Protein AF-A0A2V9G8C2-F1 (afdb_monomer)

Radius of gyration: 27.09 Å; Cα contacts (8 Å, |Δi|>4): 291; chains: 1; bounding box: 55×40×68 Å

Nearest PDB structures (foldseek):
  3bfo-assembly4_D  TM=9.122E-01  e=6.628E-07  Homo sapiens
  5k6y-assembly2_A  TM=8.573E-01  e=4.965E-05  Mus musculus
  5k6u-assembly1_A  TM=8.535E-01  e=4.672E-05  Mus musculus
  5k70-assembly2_B  TM=8.446E-01  e=5.607E-05  Mus musculus
  5k6x-assembly1_B  TM=8.430E-01  e=8.581E-05  Mus musculus

Sequence (183 aa):
TAPSITTQPANQTVTVGQTATFTVVATGTAPLSYQWQKSGTAITGAISATYTTPATTSSDNGAQFVVVVSNVAGNVTSNAATLTVNAAGTMPQFGHVFIAEGENTTFSSSYSSSNMPYLTSLANQYGVSMHYWADTHPSIGNDLNLASGVIPTNNDSDTPSSRPLAIDNIAHEVEQAGKTWKD

pLDDT: mean 89.25, std 10.05, range [59.06, 98.81]

Mean predicted aligned error: 10.98 Å

Solvent-accessible surface area (backbone atoms only — not comparable to full-atom values): 11062 Å² total; per-residue (Å²): 93,48,39,46,77,81,37,68,39,59,64,42,78,43,42,45,64,40,63,52,74,37,48,49,41,71,49,54,45,78,70,75,44,37,41,32,24,52,72,87,42,75,43,87,89,36,51,52,63,52,47,66,51,66,65,36,45,73,86,48,40,69,40,32,39,34,40,42,36,32,34,98,67,38,64,40,71,52,60,73,16,43,31,42,40,41,75,59,78,74,73,76,85,66,95,70,87,85,88,83,84,72,76,100,54,56,66,63,66,43,55,76,31,88,79,34,56,68,61,35,50,50,33,75,72,77,56,73,92,76,92,82,74,78,86,54,81,51,62,63,18,38,59,43,23,73,45,46,76,44,66,92,52,60,59,87,84,63,39,70,86,80,52,68,78,88,72,71,33,54,68,58,54,39,45,76,71,74,48,81,88,82,135

Foldseek 3Di:
DWKDWPDFWAAEEEEQQDKDKTATDMDDPDDKWKWKDKQNHTDPPPTDRMDIDHRDDPVLAQIWIKMWIGDPVGIDIGDTHGYHYHYDPPPPPDPDDDDDDDPPDDCCRAQVDPPPVPVVVVCVVPHDDDDDDQPDPPRVQSVCCQFQVGRPDRDPPDDCVNDPDPGDTPQVVCVVVVHDDDD

Secondary structure (DSSP, 8-state):
---EEEEPPPPEEEETT---EEE-EEESSSPPEEEEEETTEE-TT--SSEEEPSSP-GGGTT-EEEEEEEETTEEEEPPPEEEEEEPPP-----S-------TT--HHHHTSSTT-HHHHHHHHHH--------SSSSTHHHHHHHHHSS-----TT--TTTS------HHHHHHHTT-----

Structure (mmCIF, N/CA/C/O backbone):
data_AF-A0A2V9G8C2-F1
#
_entry.id   AF-A0A2V9G8C2-F1
#
loop_
_atom_site.group_PDB
_atom_site.id
_atom_site.type_symbol
_atom_site.label_atom_id
_atom_site.label_alt_id
_atom_site.label_comp_id
_atom_site.label_asym_id
_atom_site.label_entity_id
_atom_site.label_seq_id
_atom_site.pdbx_PDB_ins_code
_atom_site.Cartn_x
_atom_site.Cartn_y
_atom_site.Cartn_z
_atom_site.occupancy
_atom_site.B_iso_or_equiv
_atom_site.auth_seq_id
_atom_site.auth_comp_id
_atom_site.auth_asym_id
_atom_site.auth_atom_id
_atom_site.pdbx_PDB_model_num
ATOM 1 N N . THR A 1 1 ? -16.837 -6.145 36.128 1.00 96.38 1 THR A N 1
ATOM 2 C CA . THR A 1 1 ? -16.785 -4.751 35.653 1.00 96.38 1 THR A CA 1
ATOM 3 C C . THR A 1 1 ? -17.123 -4.724 34.179 1.00 96.38 1 THR A C 1
ATOM 5 O O . THR A 1 1 ? -16.615 -5.559 33.430 1.00 96.38 1 THR A O 1
ATOM 8 N N . ALA A 1 2 ? -18.028 -3.827 33.775 1.00 97.69 2 ALA A N 1
ATOM 9 C CA . ALA A 1 2 ? -18.352 -3.620 32.363 1.00 97.69 2 ALA A CA 1
ATOM 10 C C . ALA A 1 2 ? -17.127 -3.073 31.605 1.00 97.69 2 ALA A C 1
ATOM 12 O O . ALA A 1 2 ? -16.245 -2.492 32.250 1.00 97.69 2 ALA A O 1
ATOM 13 N N . PRO A 1 3 ? -17.031 -3.273 30.280 1.00 98.50 3 PRO A N 1
ATOM 14 C CA . PRO A 1 3 ? -15.874 -2.821 29.528 1.00 98.50 3 PRO A CA 1
ATOM 15 C C . PRO A 1 3 ? -15.781 -1.290 29.472 1.00 98.50 3 PRO A C 1
ATOM 17 O O . PRO A 1 3 ? -16.796 -0.603 29.384 1.00 98.50 3 PRO A O 1
ATOM 20 N N . SER A 1 4 ? -14.559 -0.761 29.479 1.00 98.50 4 SER A N 1
ATOM 21 C CA . SER A 1 4 ? -14.255 0.660 29.282 1.00 98.50 4 SER A CA 1
ATOM 22 C C . SER A 1 4 ? -13.077 0.815 28.324 1.00 98.50 4 SER A C 1
ATOM 24 O O . SER A 1 4 ? -12.057 0.139 28.483 1.00 98.50 4 SER A O 1
ATOM 26 N N . ILE A 1 5 ? -13.211 1.691 27.328 1.00 98.75 5 ILE A N 1
ATOM 27 C CA . ILE A 1 5 ? -12.165 1.959 26.333 1.00 98.75 5 ILE A CA 1
ATOM 28 C C . ILE A 1 5 ? -11.200 3.005 26.892 1.00 98.75 5 ILE A C 1
ATOM 30 O O . ILE A 1 5 ? -11.592 4.137 27.166 1.00 98.75 5 ILE A O 1
ATOM 34 N N . THR A 1 6 ? -9.929 2.630 27.031 1.00 98.44 6 THR A N 1
ATOM 35 C CA . THR A 1 6 ? -8.845 3.511 27.499 1.00 98.44 6 THR A CA 1
ATOM 36 C C . THR A 1 6 ? -8.055 4.122 26.345 1.00 98.44 6 THR A C 1
ATOM 38 O O . THR A 1 6 ? -7.373 5.127 26.527 1.00 98.44 6 THR A O 1
ATOM 41 N N . THR A 1 7 ? -8.140 3.541 25.147 1.00 98.56 7 THR A N 1
ATOM 42 C CA . THR A 1 7 ? -7.545 4.102 23.928 1.00 98.56 7 THR A CA 1
ATOM 43 C C . THR A 1 7 ? -8.479 3.869 22.755 1.00 98.56 7 THR A C 1
ATOM 45 O O . THR A 1 7 ? -8.783 2.726 22.415 1.00 98.56 7 THR A O 1
ATOM 48 N N . GLN A 1 8 ? -8.941 4.968 22.162 1.00 98.69 8 GLN A N 1
ATOM 49 C CA . GLN A 1 8 ? -9.807 4.963 20.987 1.00 98.69 8 GLN A CA 1
ATOM 50 C C . GLN A 1 8 ? -9.002 4.633 19.720 1.00 98.69 8 GLN A C 1
ATOM 52 O O . GLN A 1 8 ? -7.814 4.966 19.664 1.00 98.69 8 GLN A O 1
ATOM 57 N N . PRO A 1 9 ? -9.629 4.041 18.687 1.00 98.62 9 PRO A N 1
ATOM 58 C CA . PRO A 1 9 ? -8.989 3.923 17.386 1.00 98.62 9 PRO A CA 1
ATOM 59 C C . PRO A 1 9 ? -8.713 5.305 16.791 1.00 98.62 9 PRO A C 1
ATOM 61 O O . PRO A 1 9 ? -9.536 6.215 16.881 1.00 98.62 9 PRO A O 1
ATOM 64 N N . ALA A 1 10 ? -7.542 5.456 16.177 1.00 98.62 10 ALA A N 1
ATOM 65 C CA . ALA A 1 10 ? -7.145 6.679 15.493 1.00 98.62 10 ALA A CA 1
ATOM 66 C C . ALA A 1 10 ? -7.516 6.622 14.006 1.00 98.62 10 ALA A C 1
ATOM 68 O O . ALA A 1 10 ? -7.465 5.555 13.390 1.00 98.62 10 ALA A O 1
ATOM 69 N N . ASN A 1 11 ? -7.822 7.784 13.424 1.00 98.69 11 ASN A N 1
ATOM 70 C CA . ASN A 1 11 ? -7.991 7.935 11.978 1.00 98.69 11 ASN A CA 1
ATOM 71 C C . ASN A 1 11 ? -6.747 7.434 11.236 1.00 98.69 11 ASN A C 1
ATOM 73 O O . ASN A 1 11 ? -5.626 7.605 11.718 1.00 98.69 11 ASN A O 1
ATOM 77 N N . GLN A 1 12 ? -6.952 6.853 10.059 1.00 98.69 12 GLN A N 1
ATOM 78 C CA . GLN A 1 12 ? -5.875 6.339 9.216 1.00 98.69 12 GLN A CA 1
ATOM 79 C C . GLN A 1 12 ? -5.911 7.032 7.859 1.00 98.69 12 GLN A C 1
ATOM 81 O O . GLN A 1 12 ? -6.985 7.243 7.301 1.00 98.69 12 GLN A O 1
ATOM 86 N N . THR A 1 13 ? -4.735 7.342 7.320 1.00 97.94 13 THR A N 1
ATOM 87 C CA . THR A 1 13 ? -4.580 7.854 5.957 1.00 97.94 13 THR A CA 1
ATOM 88 C C . THR A 1 13 ? -3.636 6.939 5.203 1.00 97.94 13 THR A C 1
ATOM 90 O O . THR A 1 13 ? -2.496 6.752 5.624 1.00 97.94 13 THR A O 1
ATOM 93 N N . VAL A 1 14 ? -4.103 6.381 4.093 1.00 96.81 14 VAL A N 1
ATOM 94 C CA . VAL A 1 14 ? -3.321 5.486 3.233 1.00 96.81 14 VAL A CA 1
ATOM 95 C C . VAL A 1 14 ? -3.517 5.860 1.771 1.00 96.81 14 VAL A C 1
ATOM 97 O O . VAL A 1 14 ? -4.428 6.609 1.426 1.00 96.81 14 VAL A O 1
ATOM 100 N N . THR A 1 15 ? -2.661 5.344 0.902 1.00 95.44 15 THR A N 1
ATOM 101 C CA . THR A 1 15 ? -2.837 5.440 -0.550 1.00 95.44 15 THR A CA 1
ATOM 102 C C . THR A 1 15 ? -3.553 4.189 -1.056 1.00 95.44 15 THR A C 1
ATOM 104 O O . THR A 1 15 ? -3.367 3.115 -0.483 1.00 95.44 15 THR A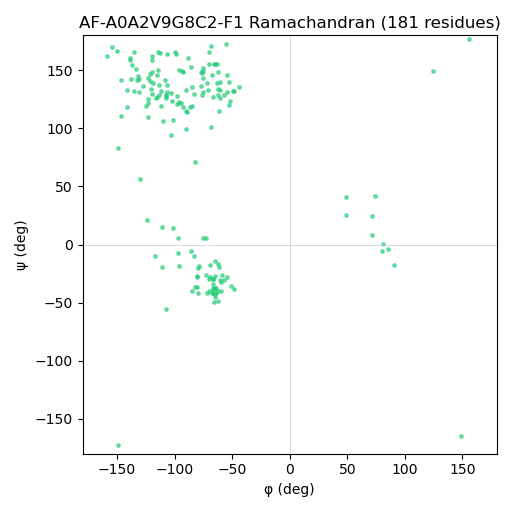 O 1
ATOM 107 N N . VAL A 1 16 ? -4.348 4.304 -2.127 1.00 93.12 16 VAL A N 1
ATOM 108 C CA . VAL A 1 16 ? -4.968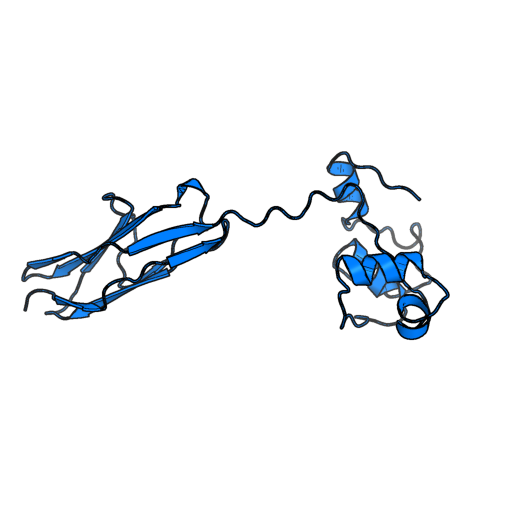 3.148 -2.809 1.00 93.12 16 VAL A CA 1
ATOM 109 C C . VAL A 1 16 ? -3.958 2.002 -2.980 1.00 93.12 16 VAL A C 1
ATOM 111 O O . VAL A 1 16 ? -2.808 2.227 -3.356 1.00 93.12 16 VAL A O 1
ATOM 114 N N . GLY A 1 17 ? -4.395 0.775 -2.696 1.00 92.19 17 GLY A N 1
ATOM 115 C CA . GLY A 1 17 ? -3.585 -0.444 -2.738 1.00 92.19 17 GLY A CA 1
ATOM 116 C C . GLY A 1 17 ? -2.898 -0.790 -1.414 1.00 92.19 17 GLY A C 1
ATOM 117 O O . GLY A 1 17 ? -2.534 -1.945 -1.213 1.00 92.19 17 GLY A O 1
ATOM 118 N N . GLN A 1 18 ? -2.770 0.162 -0.484 1.00 95.00 18 GLN A N 1
ATOM 119 C CA . GLN A 1 18 ? -2.204 -0.087 0.845 1.00 95.00 18 GLN A CA 1
ATOM 120 C C . GLN A 1 18 ? -3.271 -0.536 1.848 1.00 95.00 18 GLN A C 1
ATOM 122 O O . GLN A 1 18 ? -4.468 -0.305 1.656 1.00 95.00 18 GLN A O 1
ATOM 127 N N . THR A 1 19 ? -2.836 -1.164 2.939 1.00 97.31 19 THR A N 1
ATOM 128 C CA . THR A 1 19 ? -3.690 -1.554 4.071 1.00 97.31 19 THR A CA 1
ATOM 129 C C . THR A 1 19 ? -3.634 -0.518 5.192 1.00 97.31 19 THR A C 1
ATOM 131 O O . THR A 1 19 ? -2.587 0.086 5.415 1.00 97.31 19 THR A O 1
ATOM 134 N N . ALA A 1 20 ? -4.719 -0.372 5.951 1.00 98.25 20 ALA A N 1
ATOM 135 C CA . ALA A 1 20 ? -4.769 0.440 7.167 1.00 98.25 20 ALA A CA 1
ATOM 136 C C . ALA A 1 20 ? -5.028 -0.438 8.398 1.00 98.25 20 ALA A C 1
ATOM 138 O O . ALA A 1 20 ? -5.785 -1.406 8.313 1.00 98.25 20 ALA A O 1
ATOM 139 N N . THR A 1 21 ? -4.456 -0.078 9.549 1.00 98.62 21 THR A N 1
ATOM 140 C CA . THR A 1 21 ? -4.639 -0.812 10.809 1.00 98.62 21 THR A CA 1
ATOM 141 C C . THR A 1 21 ? -5.273 0.077 11.873 1.00 98.62 21 THR A C 1
ATOM 143 O O . THR A 1 21 ? -4.796 1.174 12.153 1.00 98.62 21 THR A O 1
ATOM 146 N N . PHE A 1 22 ? -6.333 -0.425 12.501 1.00 98.69 22 PHE A N 1
ATOM 147 C CA . PHE A 1 22 ? -7.038 0.200 13.615 1.00 98.69 22 PHE A CA 1
ATOM 148 C C . PHE A 1 22 ? -6.853 -0.641 14.875 1.00 98.69 22 PHE A C 1
ATOM 150 O O . PHE A 1 22 ? -6.971 -1.864 14.827 1.00 98.69 22 PHE A O 1
ATOM 157 N N . THR A 1 23 ? -6.609 0.009 16.011 1.00 98.69 23 THR A N 1
ATOM 158 C CA . THR A 1 23 ? -6.389 -0.655 17.304 1.00 98.69 23 THR A CA 1
ATOM 159 C C . THR A 1 23 ? -7.219 0.021 18.386 1.00 98.69 23 THR A C 1
ATOM 161 O O . THR A 1 23 ? -7.338 1.244 18.401 1.00 98.69 23 THR A O 1
ATOM 164 N N . VAL A 1 24 ? -7.769 -0.773 19.304 1.00 98.75 24 VAL A N 1
ATOM 165 C CA . VAL A 1 24 ? -8.445 -0.302 20.517 1.00 98.75 24 VAL A CA 1
ATOM 166 C C . VAL A 1 24 ? -7.760 -0.887 21.750 1.00 98.75 24 VAL A C 1
ATOM 168 O O . VAL A 1 24 ? -7.303 -2.030 21.731 1.00 98.75 24 VAL A O 1
ATOM 171 N N . VAL A 1 25 ? -7.729 -0.132 22.849 1.00 98.62 25 VAL A N 1
ATOM 172 C CA . VAL A 1 25 ? -7.377 -0.673 24.171 1.00 98.62 25 VAL A CA 1
ATOM 173 C C . VAL A 1 25 ? -8.588 -0.537 25.078 1.00 98.62 25 VAL A C 1
ATOM 175 O O . VAL A 1 25 ? -9.148 0.551 25.222 1.00 98.62 25 VAL A O 1
ATOM 178 N N . ALA A 1 26 ? -9.001 -1.652 25.676 1.00 98.38 26 ALA A N 1
ATOM 179 C CA . ALA A 1 26 ? -10.139 -1.717 26.576 1.00 98.38 26 ALA A CA 1
ATOM 180 C C . ALA A 1 26 ? -9.792 -2.504 27.841 1.00 98.38 26 ALA A C 1
ATOM 182 O O . ALA A 1 26 ? -8.972 -3.421 27.825 1.00 98.38 26 ALA A O 1
ATOM 183 N N . THR A 1 27 ? -10.452 -2.146 28.934 1.00 98.44 27 THR A N 1
ATOM 184 C CA . THR A 1 27 ? -10.362 -2.800 30.243 1.00 98.44 27 THR A CA 1
ATOM 185 C C . THR A 1 27 ? -11.739 -3.316 30.648 1.00 98.44 27 THR A C 1
ATOM 187 O O . THR A 1 27 ? -12.749 -2.848 30.132 1.00 98.44 27 THR A O 1
ATOM 190 N N . GLY A 1 28 ? -11.804 -4.290 31.553 1.00 97.81 28 GLY A N 1
ATOM 191 C CA . GLY A 1 28 ? -13.056 -4.884 32.028 1.00 97.81 28 GLY A CA 1
ATOM 192 C C . GLY A 1 28 ? -12.832 -6.299 32.553 1.00 97.81 28 GLY A C 1
ATOM 193 O O . GLY A 1 28 ? -11.720 -6.821 32.494 1.00 97.81 28 GLY A O 1
ATOM 194 N N . THR A 1 29 ? -13.879 -6.938 33.073 1.00 98.31 29 THR A N 1
ATOM 195 C CA . THR A 1 29 ? -13.797 -8.358 33.445 1.00 98.31 29 THR A CA 1
ATOM 196 C C . THR A 1 29 ? -13.618 -9.207 32.188 1.00 98.31 29 THR A C 1
ATOM 198 O O . THR A 1 29 ? -14.403 -9.088 31.251 1.00 98.31 29 THR A O 1
ATOM 201 N N . ALA A 1 30 ? -12.590 -10.054 32.174 1.00 97.19 30 ALA A N 1
ATOM 202 C CA . ALA A 1 30 ? -12.341 -10.994 31.089 1.00 97.19 30 ALA A CA 1
ATOM 203 C C . ALA A 1 30 ? -13.396 -12.129 31.055 1.00 97.19 30 ALA A C 1
ATOM 205 O O . ALA A 1 30 ? -13.956 -12.458 32.103 1.00 97.19 30 ALA A O 1
ATOM 206 N N . PRO A 1 31 ? -13.635 -12.765 29.890 1.00 97.69 31 PRO A N 1
ATOM 207 C CA . PRO A 1 31 ? -13.076 -12.419 28.581 1.00 97.69 31 PRO A CA 1
ATOM 208 C C . PRO A 1 31 ? -13.745 -11.175 27.974 1.00 97.69 31 PRO A C 1
ATOM 210 O O . PRO A 1 31 ? -14.953 -10.980 28.106 1.00 97.69 31 PRO A O 1
ATOM 213 N N . LEU A 1 32 ? -12.948 -10.348 27.290 1.00 98.50 32 LEU A N 1
ATOM 214 C CA . LEU A 1 32 ? -13.457 -9.284 26.423 1.00 98.50 32 LEU A CA 1
ATOM 215 C C . LEU A 1 32 ? -13.640 -9.843 25.009 1.00 98.50 32 LEU A C 1
ATOM 217 O O . LEU A 1 32 ? -12.744 -10.500 24.484 1.00 98.50 32 LEU A O 1
ATOM 221 N N . SER A 1 33 ? -14.790 -9.569 24.403 1.00 98.62 33 SER A N 1
ATOM 222 C CA . SER A 1 33 ? -15.094 -9.887 23.004 1.00 98.62 33 SER A CA 1
ATOM 223 C C . SER A 1 33 ? -15.128 -8.607 22.180 1.00 98.62 33 SER A C 1
ATOM 225 O O . SER A 1 33 ? -15.644 -7.593 22.651 1.00 98.62 33 SER A O 1
ATOM 227 N N . TYR A 1 34 ? -14.613 -8.660 20.953 1.00 98.81 34 TYR A N 1
ATOM 228 C CA . TYR A 1 34 ? -14.542 -7.522 20.038 1.00 98.81 34 TYR A CA 1
ATOM 229 C C . TYR A 1 34 ? -15.336 -7.829 18.770 1.00 98.81 34 TYR A C 1
ATOM 231 O O . TYR A 1 34 ? -15.396 -8.977 18.336 1.00 98.81 34 TYR A O 1
ATOM 239 N N . GLN A 1 35 ? -15.916 -6.801 18.163 1.00 98.75 35 GLN A N 1
ATOM 240 C CA . GLN A 1 35 ? -16.486 -6.880 16.822 1.00 98.75 35 GLN A CA 1
ATOM 241 C C . GLN A 1 35 ? -16.291 -5.537 16.123 1.00 98.75 35 GLN A C 1
ATOM 243 O O . GLN A 1 35 ? -16.922 -4.542 16.493 1.00 98.75 35 GLN A O 1
ATOM 248 N N . TRP A 1 36 ? -15.429 -5.509 15.108 1.00 98.81 36 TRP A N 1
ATOM 249 C CA . TRP A 1 36 ? -15.265 -4.326 14.265 1.00 98.81 36 TRP A CA 1
ATOM 250 C C . TRP A 1 36 ? -16.412 -4.185 13.273 1.00 98.81 36 TRP A C 1
ATOM 252 O O . TRP A 1 36 ? -16.974 -5.170 12.782 1.00 98.81 36 TRP A O 1
ATOM 262 N N . GLN A 1 37 ? -16.738 -2.940 12.963 1.00 98.62 37 GLN A N 1
ATOM 263 C CA . GLN A 1 37 ? -17.757 -2.543 12.012 1.00 98.62 37 GLN A CA 1
ATOM 264 C C . GLN A 1 37 ? -17.178 -1.503 11.055 1.00 98.62 37 GLN A C 1
ATOM 266 O O . GLN A 1 37 ? -16.412 -0.633 11.472 1.00 98.62 37 GLN A O 1
ATOM 271 N N . LYS A 1 38 ? -17.577 -1.579 9.786 1.00 98.00 38 LYS A N 1
ATOM 272 C CA . LYS A 1 38 ? -17.310 -0.571 8.757 1.00 98.00 38 LYS A CA 1
ATOM 273 C C . LYS A 1 38 ? -18.629 0.090 8.378 1.00 98.00 38 LYS A C 1
ATOM 275 O O . LYS A 1 38 ? -19.546 -0.592 7.922 1.00 98.00 38 LYS A O 1
ATOM 280 N N . SER A 1 39 ? -18.734 1.399 8.581 1.00 92.62 39 SER A N 1
ATOM 281 C CA . SER A 1 39 ? -19.927 2.200 8.266 1.00 92.62 39 SER A CA 1
ATOM 282 C C . SER A 1 39 ? -21.233 1.580 8.798 1.00 92.62 39 SER A C 1
ATOM 284 O O . SER A 1 39 ? -22.243 1.539 8.102 1.00 92.62 39 SER A O 1
ATOM 286 N N . GLY A 1 40 ? -21.193 1.043 10.023 1.00 91.69 40 GLY A N 1
ATOM 287 C CA . GLY A 1 40 ? -22.339 0.413 10.695 1.00 91.69 40 GLY A CA 1
ATOM 288 C C . GLY A 1 40 ? -22.574 -1.070 10.375 1.00 91.69 40 GLY A C 1
ATOM 289 O O . GLY A 1 40 ? -23.448 -1.682 10.980 1.00 91.69 40 GLY A O 1
ATOM 290 N N . THR A 1 41 ? -21.802 -1.677 9.467 1.00 97.00 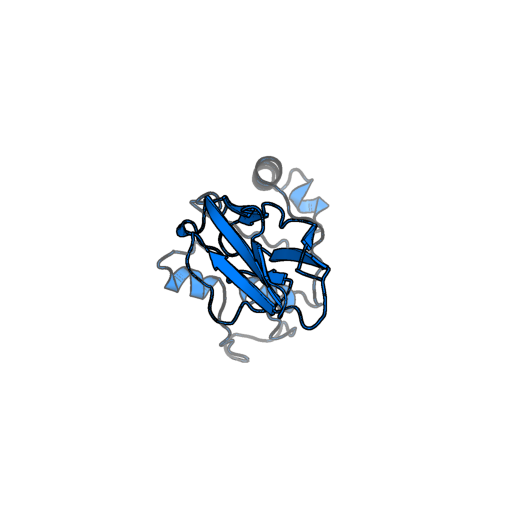41 THR A N 1
ATOM 291 C CA . THR A 1 41 ? -21.911 -3.110 9.138 1.00 97.00 41 THR A CA 1
ATOM 292 C C . THR A 1 41 ? -20.786 -3.901 9.792 1.00 97.00 41 THR A C 1
ATOM 294 O O . THR A 1 41 ? -19.617 -3.538 9.663 1.00 97.00 41 THR A O 1
ATOM 297 N N . ALA A 1 42 ? -21.115 -4.996 10.481 1.00 97.88 42 ALA A N 1
ATOM 298 C CA . ALA A 1 42 ? -20.122 -5.869 11.101 1.00 97.88 42 ALA A CA 1
ATOM 299 C C . ALA A 1 42 ? -19.189 -6.501 10.059 1.00 97.88 42 ALA A C 1
ATOM 301 O O . ALA A 1 42 ? -19.634 -7.030 9.042 1.00 97.88 42 ALA A O 1
ATOM 302 N N . ILE A 1 43 ? -17.887 -6.465 10.337 1.00 98.31 43 ILE A N 1
ATOM 303 C CA . ILE A 1 43 ? -16.865 -7.096 9.505 1.00 98.31 43 ILE A CA 1
ATOM 304 C C . ILE A 1 43 ? -16.680 -8.532 9.996 1.00 98.31 43 ILE A C 1
ATOM 306 O O . ILE A 1 43 ? -16.233 -8.767 11.123 1.00 98.31 43 ILE A O 1
ATOM 310 N N . THR A 1 44 ? -17.036 -9.506 9.164 1.00 97.62 44 THR A N 1
ATOM 311 C CA . THR A 1 44 ? -16.933 -10.927 9.511 1.00 97.62 44 THR A CA 1
ATOM 312 C C . THR A 1 44 ? -15.500 -11.299 9.899 1.00 97.62 44 THR A C 1
ATOM 314 O O . THR A 1 44 ? -14.556 -11.001 9.175 1.00 97.62 44 THR A O 1
ATOM 317 N N . GLY A 1 45 ? -15.336 -11.949 11.054 1.00 97.25 45 GLY A N 1
ATOM 318 C CA . GLY A 1 45 ? -14.035 -12.416 11.549 1.00 97.25 45 GLY A CA 1
ATOM 319 C C . GLY A 1 45 ? -13.160 -11.347 12.214 1.00 97.25 45 GLY A C 1
ATOM 320 O O . GLY A 1 45 ? -12.128 -11.687 12.788 1.00 97.25 45 GLY A O 1
ATOM 321 N N . ALA A 1 46 ? -13.563 -10.073 12.213 1.00 98.31 46 ALA A N 1
ATOM 322 C CA . ALA A 1 46 ? -12.818 -9.000 12.867 1.00 98.31 46 ALA A CA 1
ATOM 323 C C . ALA A 1 46 ? -13.123 -8.935 14.378 1.00 98.31 46 ALA A C 1
ATOM 325 O O . ALA A 1 46 ? -13.798 -8.019 14.854 1.00 98.31 46 ALA A O 1
ATOM 326 N N . ILE A 1 47 ? -12.628 -9.933 15.117 1.00 98.50 47 ILE A N 1
ATOM 327 C CA . ILE A 1 47 ? -12.941 -10.185 16.539 1.00 98.50 47 ILE A CA 1
ATOM 328 C C . ILE A 1 47 ? -11.776 -9.929 17.511 1.00 98.50 47 ILE A C 1
ATOM 330 O O . ILE A 1 47 ? -11.809 -10.350 18.667 1.00 98.50 47 ILE A O 1
ATOM 334 N N . SER A 1 48 ? -10.744 -9.226 17.049 1.00 98.62 48 SER A N 1
ATOM 335 C CA . SER A 1 48 ? -9.541 -8.896 17.823 1.00 98.62 48 SER A CA 1
ATOM 336 C C . SER A 1 48 ? -9.514 -7.419 18.228 1.00 98.62 48 SER A C 1
ATOM 338 O O . SER A 1 48 ? -10.201 -6.583 17.641 1.00 98.62 48 SER A O 1
ATOM 340 N N . ALA A 1 49 ? -8.658 -7.067 19.192 1.00 98.44 49 ALA A N 1
ATOM 341 C CA . ALA A 1 49 ? -8.415 -5.673 19.588 1.00 98.44 49 ALA A CA 1
ATOM 342 C C . ALA A 1 49 ? -7.817 -4.804 18.457 1.00 98.44 49 ALA A C 1
ATOM 344 O O . ALA A 1 49 ? -7.873 -3.578 18.516 1.00 98.44 49 ALA A O 1
ATOM 345 N N . THR A 1 50 ? -7.283 -5.441 17.414 1.00 98.56 50 THR A N 1
ATOM 346 C CA . THR A 1 50 ? -6.760 -4.803 16.206 1.00 98.56 50 THR A CA 1
ATOM 347 C C . THR A 1 50 ? -7.478 -5.351 14.975 1.00 98.56 50 THR A C 1
ATOM 349 O O . THR A 1 50 ? -7.771 -6.547 14.909 1.00 98.56 50 THR A O 1
ATOM 352 N N . TYR A 1 51 ? -7.725 -4.487 13.994 1.00 98.69 51 TYR A N 1
ATOM 353 C CA . TYR A 1 51 ? -8.226 -4.843 12.671 1.00 98.69 51 TYR A CA 1
ATOM 354 C C . TYR A 1 51 ? -7.376 -4.180 11.589 1.00 98.69 51 TYR A C 1
ATOM 356 O O . TYR A 1 51 ? -7.133 -2.976 11.638 1.00 98.69 51 TYR A O 1
ATOM 364 N N . THR A 1 52 ? -6.960 -4.963 10.597 1.00 98.56 52 THR A N 1
ATOM 365 C CA . THR A 1 52 ? -6.246 -4.478 9.413 1.00 98.56 52 THR A CA 1
ATOM 366 C C . THR A 1 52 ? -7.138 -4.677 8.198 1.00 98.56 52 THR A C 1
ATOM 368 O O . THR A 1 52 ? -7.668 -5.769 7.993 1.00 98.56 52 THR A O 1
ATOM 371 N N . THR A 1 53 ? -7.335 -3.625 7.408 1.00 98.12 53 THR A N 1
ATOM 372 C CA . THR A 1 53 ? -8.136 -3.698 6.185 1.00 98.12 53 THR A CA 1
ATOM 373 C C . THR A 1 53 ? -7.458 -4.601 5.149 1.00 98.12 53 THR A C 1
ATOM 375 O O . THR A 1 53 ? -6.229 -4.693 5.125 1.00 98.12 53 THR A O 1
ATOM 378 N N . PRO A 1 54 ? -8.215 -5.185 4.205 1.00 97.25 54 PRO A N 1
ATOM 379 C CA . PRO A 1 54 ? -7.663 -5.559 2.905 1.00 97.25 54 PRO A CA 1
ATOM 380 C C . PRO A 1 54 ? -7.009 -4.352 2.206 1.00 97.25 54 PRO A C 1
ATOM 382 O O . PRO A 1 54 ? -7.142 -3.210 2.663 1.00 97.25 54 PRO A O 1
ATOM 385 N N . ALA A 1 55 ? -6.326 -4.598 1.084 1.00 96.12 55 ALA A N 1
ATOM 386 C CA . ALA A 1 55 ? -5.823 -3.525 0.228 1.00 96.12 55 ALA A CA 1
ATOM 387 C C . ALA A 1 55 ? -6.962 -2.551 -0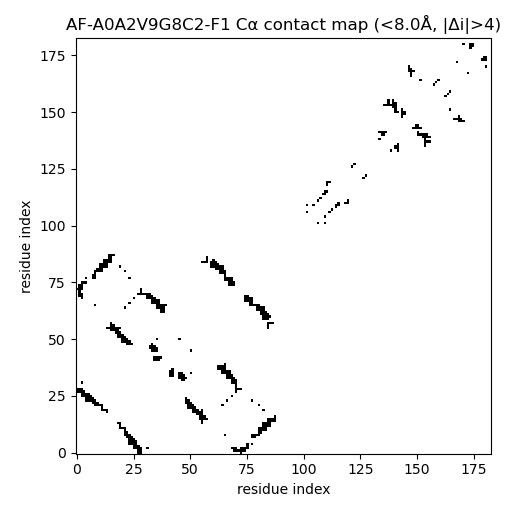.116 1.00 96.12 55 ALA A C 1
ATOM 389 O O . ALA A 1 55 ? -8.019 -2.961 -0.601 1.00 96.12 55 ALA A O 1
ATOM 390 N N . THR A 1 56 ? -6.762 -1.273 0.198 1.00 96.81 56 THR A N 1
ATOM 391 C CA . THR A 1 56 ? -7.813 -0.259 0.087 1.00 96.81 56 THR A CA 1
ATOM 392 C C . THR A 1 56 ? -8.030 0.178 -1.355 1.00 96.81 56 THR A C 1
ATOM 394 O O . THR A 1 56 ? -7.114 0.230 -2.176 1.00 96.81 56 THR A O 1
ATOM 397 N N . THR A 1 57 ? -9.268 0.538 -1.654 1.00 95.06 57 THR A N 1
ATOM 398 C CA . THR A 1 57 ? -9.714 1.109 -2.923 1.00 95.06 57 THR A CA 1
ATOM 399 C C . THR A 1 57 ? -10.178 2.546 -2.705 1.00 95.06 57 THR A C 1
ATOM 401 O O . THR A 1 57 ? -10.453 2.966 -1.582 1.00 95.06 57 THR A O 1
ATOM 404 N N . SER A 1 58 ? -10.344 3.313 -3.782 1.00 93.62 58 SER A N 1
ATOM 405 C CA . SER A 1 58 ? -10.922 4.663 -3.695 1.00 93.62 58 SER A CA 1
ATOM 406 C C . SER A 1 58 ? -12.335 4.676 -3.093 1.00 93.62 58 SER A C 1
ATOM 408 O O . SER A 1 58 ? -12.724 5.668 -2.481 1.00 93.62 58 SER A O 1
ATOM 410 N N . SER A 1 59 ? -13.085 3.571 -3.211 1.00 95.38 59 SER A N 1
ATOM 411 C CA . SER A 1 59 ? -14.425 3.420 -2.625 1.00 95.38 59 SER A CA 1
ATOM 412 C C . SER A 1 59 ? -14.423 3.329 -1.096 1.00 95.38 59 SER A C 1
ATOM 414 O O . SER A 1 59 ? -15.451 3.550 -0.460 1.00 95.38 59 SER A O 1
ATOM 416 N N . ASP A 1 60 ? -13.265 3.038 -0.497 1.00 96.44 60 ASP A N 1
ATOM 417 C CA . ASP A 1 60 ? -13.100 2.970 0.952 1.00 96.44 60 ASP A CA 1
ATOM 418 C C . ASP A 1 60 ? -12.865 4.349 1.586 1.00 96.44 60 ASP A C 1
ATOM 420 O O . ASP A 1 60 ? -12.887 4.469 2.813 1.00 96.44 60 ASP A O 1
ATOM 424 N N . ASN A 1 61 ? -12.645 5.392 0.777 1.00 97.19 61 ASN A N 1
ATOM 425 C CA . ASN A 1 61 ? -12.392 6.737 1.274 1.00 97.19 61 ASN A CA 1
ATOM 426 C C . ASN A 1 61 ? -13.593 7.283 2.063 1.00 97.19 61 ASN A C 1
ATOM 428 O O . ASN A 1 61 ? -14.727 7.291 1.584 1.00 97.19 61 ASN A O 1
ATOM 432 N N . GLY A 1 62 ? -13.331 7.767 3.273 1.00 97.38 62 GLY A N 1
ATOM 433 C CA . GLY A 1 62 ? -14.347 8.260 4.199 1.00 97.38 62 GLY A CA 1
ATOM 434 C C . GLY A 1 62 ? -15.072 7.162 4.983 1.00 97.38 62 GLY A C 1
ATOM 435 O O . GLY A 1 62 ? -15.939 7.488 5.797 1.00 97.38 62 GLY A O 1
ATOM 436 N N . ALA A 1 63 ? -14.736 5.880 4.787 1.00 98.19 63 ALA A N 1
ATOM 437 C CA . ALA A 1 63 ? -15.304 4.804 5.593 1.00 98.19 63 ALA A CA 1
ATOM 438 C C . ALA A 1 63 ? -14.957 4.996 7.078 1.00 98.19 63 ALA A C 1
ATOM 440 O O . ALA A 1 63 ? -13.835 5.363 7.428 1.00 98.19 63 ALA A O 1
ATOM 441 N N . GLN A 1 64 ? -15.923 4.721 7.954 1.00 98.44 64 GLN A N 1
ATOM 442 C CA . GLN A 1 64 ? -15.747 4.839 9.401 1.00 98.44 64 GLN A CA 1
ATOM 443 C C . GLN A 1 64 ? -15.641 3.460 10.041 1.00 98.44 64 GLN A C 1
ATOM 445 O O . GLN A 1 64 ? -16.480 2.592 9.792 1.00 98.44 64 GLN A O 1
ATOM 450 N N . PHE A 1 65 ? -14.633 3.280 10.887 1.00 98.69 65 PHE A N 1
ATOM 451 C CA . PHE A 1 65 ? -14.388 2.058 11.637 1.00 98.69 65 PHE A CA 1
ATOM 452 C C . PHE A 1 65 ? -14.716 2.266 13.111 1.00 98.69 65 PHE A C 1
ATOM 454 O O . PHE A 1 65 ? -14.244 3.208 13.747 1.00 98.69 65 PHE A O 1
ATOM 461 N N . VAL A 1 66 ? -15.540 1.368 13.641 1.00 98.69 66 VAL A N 1
ATOM 462 C CA . VAL A 1 66 ? -15.994 1.351 15.034 1.00 98.69 66 VAL A CA 1
ATOM 463 C C . VAL A 1 66 ? -15.827 -0.065 15.567 1.00 98.69 66 VAL A C 1
ATOM 465 O O . VAL A 1 66 ? -16.036 -1.027 14.830 1.00 98.69 66 VAL A O 1
ATOM 468 N N . VAL A 1 67 ? -15.481 -0.213 16.842 1.00 98.81 67 VAL A N 1
ATOM 469 C CA . VAL A 1 67 ? -15.447 -1.515 17.514 1.00 98.81 67 VAL A CA 1
ATOM 470 C C . VAL A 1 67 ? -16.388 -1.528 18.706 1.00 98.81 67 VAL A C 1
ATOM 472 O O . VAL A 1 67 ? -16.405 -0.605 19.523 1.00 98.81 67 VAL A O 1
ATOM 475 N N . VAL A 1 68 ? -17.172 -2.599 18.806 1.00 98.69 68 VAL A N 1
ATOM 476 C CA . VAL A 1 68 ? -17.965 -2.904 19.997 1.00 98.69 68 VAL A CA 1
ATOM 477 C C . VAL A 1 68 ? -17.170 -3.883 20.849 1.00 98.69 68 VAL A C 1
ATOM 479 O O . VAL A 1 68 ? -16.806 -4.961 20.378 1.00 98.69 68 VAL A O 1
ATOM 482 N N . VAL A 1 69 ? -16.901 -3.505 22.099 1.00 98.81 69 VAL A N 1
ATOM 483 C CA . VAL A 1 69 ? -16.235 -4.352 23.094 1.00 98.81 69 VAL A CA 1
ATOM 484 C C . VAL A 1 69 ? -17.266 -4.796 24.122 1.00 98.81 69 VAL A C 1
ATOM 486 O O . VAL A 1 69 ? -17.986 -3.965 24.672 1.00 98.81 69 VAL A O 1
ATOM 489 N N . SER A 1 70 ? -17.352 -6.094 24.397 1.00 98.69 70 SER A N 1
ATOM 490 C CA . SER A 1 70 ? -18.377 -6.663 25.279 1.00 98.69 70 SER A CA 1
ATOM 491 C C . SER A 1 70 ? -17.828 -7.716 26.239 1.00 98.69 70 SER A C 1
ATOM 493 O O . SER A 1 70 ? -16.809 -8.352 25.976 1.00 98.69 70 SER A O 1
ATOM 495 N N . ASN A 1 71 ? -18.509 -7.883 27.370 1.00 98.50 71 ASN A N 1
ATOM 496 C CA . ASN A 1 71 ? -18.348 -8.997 28.300 1.00 98.50 71 ASN A CA 1
ATOM 497 C C . ASN A 1 71 ? -19.691 -9.300 28.993 1.00 98.50 71 ASN A C 1
ATOM 499 O O . ASN A 1 71 ? -20.721 -8.709 28.670 1.00 98.50 71 ASN A O 1
ATOM 503 N N . VAL A 1 72 ? -19.684 -10.189 29.990 1.00 98.06 72 VAL A N 1
ATOM 504 C CA . VAL A 1 72 ? -20.892 -10.582 30.745 1.00 98.06 72 VAL A CA 1
ATOM 505 C C . VAL A 1 72 ? -21.578 -9.438 31.504 1.00 98.06 72 VAL A C 1
ATOM 507 O O . VAL A 1 72 ? -22.739 -9.564 31.875 1.00 98.06 72 VAL A O 1
ATOM 510 N N . ALA A 1 73 ? -20.873 -8.336 31.766 1.00 98.06 73 ALA A N 1
ATOM 511 C CA . ALA A 1 73 ? -21.389 -7.192 32.511 1.00 98.06 73 ALA A CA 1
ATOM 512 C C . ALA A 1 73 ? -21.901 -6.058 31.603 1.00 98.06 73 ALA A C 1
ATOM 514 O O . ALA A 1 73 ? -22.475 -5.101 32.118 1.00 98.06 73 ALA A O 1
ATOM 515 N N . GLY A 1 74 ? -21.695 -6.134 30.282 1.00 98.31 74 GLY A N 1
ATOM 516 C CA . GLY A 1 74 ? -22.194 -5.141 29.331 1.00 98.31 74 GLY A CA 1
ATOM 517 C C . GLY A 1 74 ? -21.305 -4.963 28.102 1.00 98.31 74 GLY A C 1
ATOM 518 O O . GLY A 1 74 ? -20.428 -5.777 27.812 1.00 98.31 74 GLY A O 1
ATOM 519 N N . ASN A 1 75 ? -21.530 -3.871 27.374 1.00 98.31 75 ASN A N 1
ATOM 520 C CA . ASN A 1 75 ? -20.747 -3.497 26.202 1.00 98.31 75 ASN A CA 1
ATOM 521 C C . ASN A 1 75 ? -20.462 -1.991 26.168 1.00 98.31 75 ASN A C 1
ATOM 523 O O . ASN A 1 75 ? -21.146 -1.202 26.818 1.00 98.31 75 ASN A O 1
ATOM 527 N N . VAL A 1 76 ? -19.443 -1.619 25.401 1.00 98.69 76 VAL A N 1
ATOM 528 C CA . VAL A 1 76 ? -19.077 -0.239 25.083 1.00 98.69 76 VAL A CA 1
ATOM 529 C C . VAL A 1 76 ? -18.704 -0.166 23.605 1.00 98.69 76 VAL A C 1
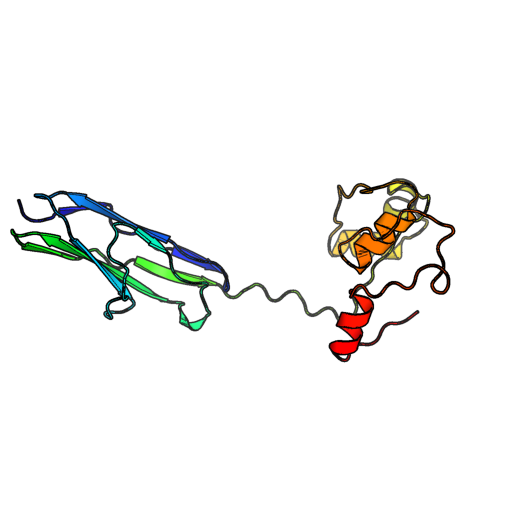ATOM 531 O O . VAL A 1 76 ? -18.092 -1.086 23.061 1.00 98.69 76 VAL A O 1
ATOM 534 N N . THR A 1 77 ? -19.080 0.927 22.951 1.00 98.62 77 THR A N 1
ATOM 535 C CA . THR A 1 77 ? -18.754 1.189 21.544 1.00 98.62 77 THR A CA 1
ATOM 536 C C . THR A 1 77 ? -17.688 2.277 21.470 1.00 98.62 77 THR A C 1
ATOM 538 O O . THR A 1 77 ? -17.748 3.246 22.229 1.00 98.62 77 THR A O 1
ATOM 541 N N . SER A 1 78 ? -16.695 2.109 20.598 1.00 98.75 78 SER A N 1
ATOM 542 C CA . SER A 1 78 ? -15.651 3.113 20.384 1.00 98.75 78 SER A CA 1
ATOM 543 C C . SER A 1 78 ? -16.179 4.366 19.686 1.00 98.75 78 SER A C 1
ATOM 545 O O . SER A 1 78 ? -17.231 4.356 19.048 1.00 98.75 78 SER A O 1
ATOM 547 N N . ASN A 1 79 ? -15.381 5.432 19.718 1.00 98.44 79 ASN A N 1
ATOM 548 C CA . ASN A 1 79 ? -15.518 6.511 18.747 1.00 98.44 79 ASN A CA 1
ATOM 549 C C . ASN A 1 79 ? -15.236 5.969 17.335 1.00 98.44 79 ASN A C 1
ATOM 551 O O . ASN A 1 79 ? -14.525 4.971 17.171 1.00 98.44 79 ASN A O 1
ATOM 555 N N . ALA A 1 80 ? -15.781 6.640 16.322 1.00 98.31 80 ALA A N 1
ATOM 556 C CA . ALA A 1 80 ? -15.494 6.326 14.931 1.00 98.31 80 ALA A CA 1
ATOM 557 C C . ALA A 1 80 ? -14.101 6.827 14.530 1.00 98.31 80 ALA A C 1
ATOM 559 O O . ALA A 1 80 ? -13.770 7.992 14.756 1.00 98.31 80 ALA A O 1
ATOM 560 N N . ALA A 1 81 ? -13.319 5.952 13.901 1.00 98.69 81 ALA A N 1
ATOM 561 C CA . ALA A 1 81 ? -12.082 6.302 13.217 1.00 98.69 81 ALA A CA 1
ATOM 562 C C . ALA A 1 81 ? -12.322 6.341 11.704 1.00 98.69 81 ALA A C 1
ATOM 564 O O . ALA A 1 81 ? -12.769 5.358 11.113 1.00 98.69 81 ALA A O 1
ATOM 565 N N . THR A 1 82 ? -12.023 7.468 11.068 1.00 98.62 82 THR A N 1
ATOM 566 C CA . THR A 1 82 ? -12.185 7.645 9.621 1.00 98.62 82 THR A CA 1
ATOM 567 C C . THR A 1 82 ? -10.959 7.128 8.876 1.00 98.62 82 THR A C 1
ATOM 569 O O . THR A 1 82 ? -9.820 7.422 9.250 1.00 98.62 82 THR A O 1
ATOM 572 N N . LEU A 1 83 ? -11.200 6.386 7.798 1.00 98.56 83 LEU A N 1
ATOM 573 C CA . LEU A 1 83 ? -10.201 6.022 6.804 1.00 98.56 83 LEU A CA 1
ATOM 574 C C . LEU A 1 83 ? -10.200 7.049 5.671 1.00 98.56 83 LEU A C 1
ATOM 576 O O . LEU A 1 83 ? -11.188 7.186 4.952 1.00 98.56 83 LEU A O 1
ATOM 580 N N . THR A 1 84 ? -9.076 7.723 5.476 1.00 98.31 84 THR A N 1
ATOM 581 C CA . THR A 1 84 ? -8.819 8.544 4.293 1.00 98.31 84 THR A CA 1
ATOM 582 C C . THR A 1 84 ? -7.986 7.729 3.311 1.00 98.31 84 THR A C 1
ATOM 584 O O . THR A 1 84 ? -6.883 7.295 3.645 1.00 98.31 84 THR A O 1
ATOM 587 N N . VAL A 1 85 ? -8.500 7.523 2.099 1.00 97.31 85 VAL A N 1
ATOM 588 C CA . VAL A 1 85 ? -7.762 6.848 1.025 1.00 97.31 85 VAL A CA 1
ATOM 589 C C . VAL A 1 85 ? -7.410 7.874 -0.038 1.00 97.31 85 VAL A C 1
ATOM 591 O O . VAL A 1 85 ? -8.264 8.326 -0.802 1.00 97.31 85 VAL A O 1
ATOM 594 N N . ASN A 1 86 ? -6.136 8.242 -0.080 1.00 94.50 86 ASN A N 1
ATOM 595 C CA . ASN A 1 86 ? -5.594 9.095 -1.121 1.00 94.50 86 ASN A CA 1
ATOM 596 C C . ASN A 1 86 ? -5.518 8.307 -2.425 1.00 94.50 86 ASN A C 1
ATOM 598 O O . ASN A 1 86 ? -5.113 7.140 -2.436 1.00 94.50 86 ASN A O 1
ATOM 602 N N . ALA A 1 87 ? -5.866 8.958 -3.534 1.00 87.12 87 ALA A N 1
ATOM 603 C CA . ALA A 1 87 ? -5.592 8.405 -4.849 1.00 87.12 87 ALA A CA 1
ATOM 604 C C . ALA A 1 87 ? -4.102 8.051 -4.946 1.00 87.12 87 ALA A C 1
ATOM 606 O O . ALA A 1 87 ? -3.247 8.803 -4.469 1.00 87.12 87 ALA A O 1
ATOM 607 N N . ALA A 1 88 ? -3.796 6.910 -5.566 1.00 78.94 88 ALA A N 1
ATOM 608 C CA . ALA A 1 88 ? -2.435 6.674 -6.014 1.00 78.94 88 ALA A CA 1
ATOM 609 C C . ALA A 1 88 ? -2.031 7.858 -6.892 1.00 78.94 88 ALA A C 1
ATOM 611 O O . ALA A 1 88 ? -2.806 8.272 -7.759 1.00 78.94 88 ALA A O 1
ATOM 612 N N . GLY A 1 89 ? -0.851 8.426 -6.637 1.00 69.88 89 GLY A N 1
ATOM 613 C CA . GLY A 1 89 ? -0.288 9.395 -7.562 1.00 69.88 89 GLY A CA 1
ATOM 614 C C . GLY A 1 89 ? -0.292 8.744 -8.937 1.00 69.88 89 GLY A C 1
ATOM 615 O O . GLY A 1 89 ? 0.268 7.661 -9.105 1.00 69.88 89 GLY A O 1
ATOM 616 N N . THR A 1 90 ? -0.981 9.346 -9.904 1.00 64.31 90 THR A N 1
ATOM 617 C CA . THR A 1 90 ? -0.829 8.909 -11.285 1.00 64.31 90 THR A CA 1
ATOM 618 C C . THR A 1 90 ? 0.630 9.157 -11.610 1.00 64.31 90 THR A C 1
ATOM 620 O O . THR A 1 90 ? 1.059 10.316 -11.587 1.00 64.31 90 THR A O 1
ATOM 623 N N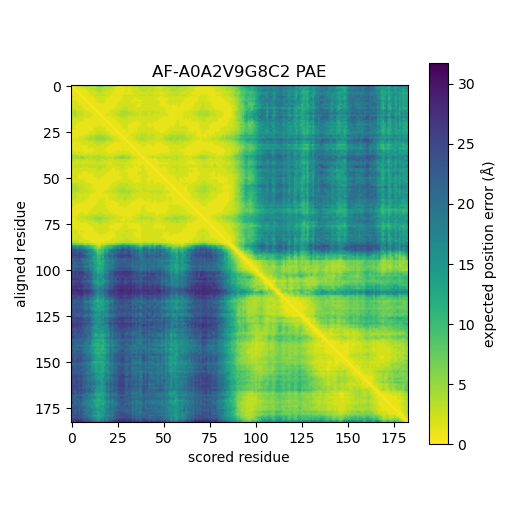 . MET A 1 91 ? 1.404 8.099 -11.871 1.00 59.06 91 MET A N 1
ATOM 624 C CA . MET A 1 91 ? 2.673 8.316 -12.551 1.00 59.06 91 MET A CA 1
ATOM 625 C C . MET A 1 91 ? 2.364 9.188 -13.769 1.00 59.06 91 MET A C 1
ATOM 627 O O . MET A 1 91 ? 1.364 8.916 -14.449 1.00 59.06 91 MET A O 1
ATOM 631 N N . PRO A 1 92 ? 3.132 10.266 -14.004 1.00 64.31 92 PRO A N 1
ATOM 632 C CA . PRO A 1 92 ? 2.939 11.070 -15.192 1.00 64.31 92 PRO A CA 1
ATOM 633 C C . PRO A 1 92 ? 2.861 10.135 -16.392 1.00 64.31 92 PRO A C 1
ATOM 635 O O . PRO A 1 92 ? 3.664 9.211 -16.518 1.00 64.31 92 PRO A O 1
ATOM 638 N N . GLN A 1 93 ? 1.859 10.323 -17.245 1.00 68.06 93 GLN A N 1
ATOM 639 C CA . GLN A 1 93 ? 1.799 9.543 -18.466 1.00 68.06 93 GLN A CA 1
ATOM 640 C C . GLN A 1 93 ? 2.957 10.009 -19.349 1.00 68.06 93 GLN A C 1
ATOM 642 O O . GLN A 1 93 ? 2.904 11.078 -19.956 1.00 68.06 93 GLN A O 1
ATOM 647 N N . PHE A 1 94 ? 4.031 9.229 -19.378 1.00 69.19 94 PHE A N 1
ATOM 648 C CA . PHE A 1 94 ? 5.164 9.506 -20.244 1.00 69.19 94 PHE A CA 1
ATOM 649 C C . PHE A 1 94 ? 4.794 9.097 -21.672 1.00 69.19 94 PHE A C 1
ATOM 651 O O . PHE A 1 94 ? 4.327 7.982 -21.906 1.00 69.19 94 PHE A O 1
ATOM 658 N N . GLY A 1 95 ? 4.986 10.002 -22.636 1.00 72.12 95 GLY A N 1
ATOM 659 C CA . GLY A 1 95 ? 4.845 9.661 -24.056 1.00 72.12 95 GLY A CA 1
ATOM 660 C C . GLY A 1 95 ? 5.925 8.679 -24.517 1.00 72.12 95 GLY A C 1
ATOM 661 O O . GLY A 1 95 ? 5.674 7.858 -25.394 1.00 72.12 95 GLY A O 1
ATOM 662 N N . HIS A 1 96 ? 7.098 8.739 -23.879 1.00 74.50 96 HIS A N 1
ATOM 663 C CA . HIS A 1 96 ? 8.256 7.897 -24.152 1.00 74.50 96 HIS A CA 1
ATOM 664 C C . HIS A 1 96 ? 9.030 7.637 -22.857 1.00 74.50 96 HIS A C 1
ATOM 666 O O . HIS A 1 96 ? 9.185 8.543 -22.036 1.00 74.50 96 HIS A O 1
ATOM 672 N N . VAL A 1 97 ? 9.530 6.413 -22.703 1.00 73.81 97 VAL A N 1
ATOM 673 C CA . VAL A 1 97 ? 10.501 6.036 -21.671 1.00 73.81 97 VAL A CA 1
ATOM 674 C C . VAL A 1 97 ? 11.807 5.725 -22.389 1.00 73.81 97 VAL A C 1
ATOM 676 O O . VAL A 1 97 ? 11.798 5.010 -23.387 1.00 73.81 97 VAL A O 1
ATOM 679 N N . PHE A 1 98 ? 12.910 6.282 -21.897 1.00 73.88 98 PHE A N 1
ATOM 680 C CA . PHE A 1 98 ? 14.246 6.023 -22.423 1.00 73.88 98 PHE A CA 1
ATOM 681 C C . PHE A 1 98 ? 15.064 5.324 -21.344 1.00 73.88 98 PHE A C 1
ATOM 683 O O . PHE A 1 98 ? 15.158 5.826 -20.223 1.00 73.88 98 PHE A O 1
ATOM 690 N N . ILE A 1 99 ? 15.653 4.185 -21.694 1.00 75.50 99 ILE A N 1
ATOM 691 C CA . ILE A 1 99 ? 16.653 3.493 -20.881 1.00 75.50 99 ILE A CA 1
ATOM 692 C C . ILE A 1 99 ? 17.989 3.693 -21.596 1.00 75.50 99 ILE A C 1
ATOM 694 O O . ILE A 1 99 ? 18.088 3.451 -22.795 1.00 75.50 99 ILE A O 1
ATOM 698 N N . ALA A 1 100 ? 18.987 4.210 -20.881 1.00 74.44 100 ALA A N 1
ATOM 699 C CA . ALA A 1 100 ? 20.321 4.450 -21.415 1.00 74.44 100 ALA A CA 1
ATOM 700 C C . ALA A 1 100 ? 21.338 3.696 -20.558 1.00 74.44 100 ALA A C 1
ATOM 702 O O . ALA A 1 100 ? 21.582 4.063 -19.408 1.00 74.44 100 ALA A O 1
ATOM 703 N N . GLU A 1 101 ? 21.921 2.652 -21.132 1.00 76.06 101 GLU A N 1
ATOM 704 C CA . GLU A 1 101 ? 22.966 1.853 -20.503 1.00 76.06 101 GLU A CA 1
ATOM 705 C C . GLU A 1 101 ? 24.336 2.385 -20.934 1.00 76.06 101 GLU A C 1
ATOM 707 O O . GLU A 1 101 ? 24.645 2.493 -22.121 1.00 76.06 101 GLU A O 1
ATOM 712 N N . GLY A 1 102 ? 25.153 2.786 -19.959 1.00 73.62 102 GLY A N 1
ATOM 713 C CA . GLY A 1 102 ? 26.526 3.214 -20.204 1.00 73.62 102 GLY A CA 1
ATOM 714 C C . GLY A 1 102 ? 27.475 2.028 -20.106 1.00 73.62 102 GLY A C 1
ATOM 715 O O . GLY A 1 102 ? 27.863 1.655 -19.002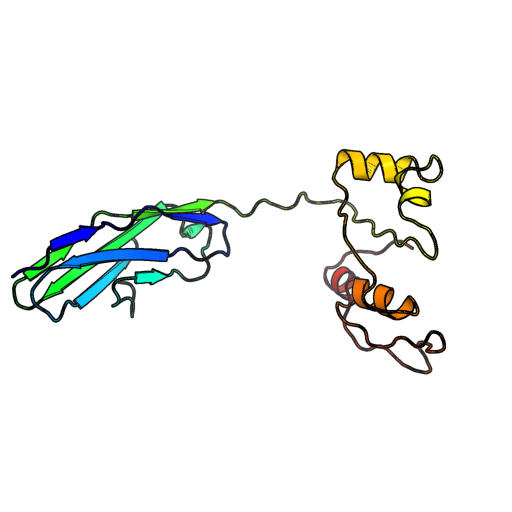 1.00 73.62 102 GLY A O 1
ATOM 716 N N . GLU A 1 103 ? 27.883 1.454 -21.236 1.00 73.56 103 GLU A N 1
ATOM 717 C CA . GLU A 1 103 ? 28.888 0.388 -21.234 1.00 73.56 103 GLU A CA 1
ATOM 718 C C . GLU A 1 103 ? 30.293 0.978 -21.037 1.00 73.56 103 GLU A C 1
ATOM 720 O O . GLU A 1 103 ? 30.638 2.003 -21.631 1.00 73.56 103 GLU A O 1
ATOM 725 N N . ASN A 1 104 ? 31.099 0.342 -20.178 1.00 76.44 104 ASN A N 1
ATOM 726 C CA . ASN A 1 104 ? 32.523 0.634 -19.953 1.00 76.44 104 ASN A CA 1
ATOM 727 C C . ASN A 1 104 ? 32.865 2.127 -19.726 1.00 76.44 104 ASN A C 1
ATOM 729 O O . ASN A 1 104 ? 33.981 2.584 -19.982 1.00 76.44 104 ASN A O 1
ATOM 733 N N . THR A 1 105 ? 31.893 2.904 -19.250 1.00 74.81 105 THR A N 1
ATOM 734 C CA . THR A 1 105 ? 31.997 4.345 -19.021 1.00 74.81 105 THR A CA 1
ATOM 735 C C . THR A 1 105 ? 31.575 4.647 -17.594 1.00 74.81 105 THR A C 1
ATOM 737 O O . THR A 1 105 ? 30.608 4.100 -17.068 1.00 74.81 105 THR A O 1
ATOM 740 N N . THR A 1 106 ? 32.322 5.515 -16.913 1.00 75.94 106 THR A N 1
ATOM 741 C CA . THR A 1 106 ? 31.940 5.933 -15.563 1.00 75.94 106 THR A CA 1
ATOM 742 C C . THR A 1 106 ? 30.786 6.924 -15.640 1.00 75.94 106 THR A C 1
ATOM 744 O O . THR A 1 106 ? 30.731 7.747 -16.557 1.00 75.94 106 THR A O 1
ATOM 747 N N . PHE A 1 107 ? 29.920 6.936 -14.624 1.00 76.62 107 PHE A N 1
ATOM 748 C CA . PHE A 1 107 ? 28.843 7.927 -14.489 1.00 76.62 107 PHE A CA 1
ATOM 749 C C . PHE A 1 107 ? 29.334 9.373 -14.689 1.00 76.62 107 PHE A C 1
ATOM 751 O O . PHE A 1 107 ? 28.666 10.185 -15.322 1.00 76.62 107 PHE A O 1
ATOM 758 N N . SER A 1 108 ? 30.537 9.703 -14.204 1.00 76.25 108 SER A N 1
ATOM 759 C CA . SER A 1 108 ? 31.111 11.043 -14.361 1.00 76.25 108 SER A CA 1
ATOM 760 C C . SER A 1 108 ? 31.506 11.388 -15.804 1.00 76.25 108 SER A C 1
ATOM 762 O O . SER A 1 108 ? 31.473 12.559 -16.190 1.00 76.25 108 SER A O 1
ATOM 764 N N . SER A 1 109 ? 31.852 10.385 -16.615 1.00 75.19 109 SER A N 1
ATOM 765 C CA . SER A 1 109 ? 32.218 10.554 -18.026 1.00 75.19 109 SER A CA 1
ATOM 766 C C . SER A 1 109 ? 31.012 10.731 -18.958 1.00 75.19 109 SER A C 1
ATOM 768 O O . SER A 1 109 ? 31.177 11.285 -20.048 1.00 75.19 109 SER A O 1
ATOM 770 N N . SER A 1 110 ? 29.810 10.343 -18.519 1.00 72.81 110 SER A N 1
ATOM 771 C CA . SER A 1 110 ? 28.553 10.461 -19.271 1.00 72.81 110 SER A CA 1
ATOM 772 C C . SER A 1 110 ? 27.630 11.556 -18.720 1.00 72.81 110 SER A C 1
ATOM 774 O O . SER A 1 110 ? 27.281 12.475 -19.456 1.00 72.81 110 SER A O 1
ATOM 776 N N . TYR A 1 111 ? 27.282 11.520 -17.429 1.00 71.88 111 TYR A N 1
ATOM 777 C CA . TYR A 1 111 ? 26.300 12.431 -16.823 1.00 71.88 111 TYR A CA 1
ATOM 778 C C . TYR A 1 111 ? 26.857 13.823 -16.494 1.00 71.88 111 TYR A C 1
ATOM 780 O O . TYR A 1 111 ? 26.181 14.826 -16.720 1.00 71.88 111 TYR A O 1
ATOM 788 N N . SER A 1 112 ? 28.084 13.909 -15.965 1.00 66.44 112 SER A N 1
ATOM 789 C CA . SER A 1 112 ? 28.704 15.190 -15.570 1.00 66.44 112 SER A CA 1
ATOM 790 C C . SER A 1 112 ? 29.651 15.786 -16.615 1.00 66.44 112 SER A C 1
ATOM 792 O O . SER A 1 112 ? 30.316 16.784 -16.339 1.00 66.44 112 SER A O 1
ATOM 794 N N . SER A 1 113 ? 29.748 15.181 -17.800 1.00 66.75 113 SER A N 1
ATOM 795 C CA . SER A 1 113 ? 30.590 15.673 -18.891 1.00 66.75 113 SER A CA 1
ATOM 796 C C . SER A 1 113 ? 29.768 16.456 -19.919 1.00 66.75 113 SER A C 1
ATOM 798 O O . SER A 1 113 ? 28.547 16.341 -19.999 1.00 66.75 113 SER A O 1
ATOM 800 N N . SER A 1 114 ? 30.440 17.231 -20.771 1.00 74.88 114 SER A N 1
ATOM 801 C CA . SER A 1 114 ? 29.814 17.880 -21.930 1.00 74.88 114 SER A CA 1
ATOM 802 C C . SER A 1 114 ? 29.468 16.905 -23.066 1.00 74.88 114 SER A C 1
ATOM 804 O O . SER A 1 114 ? 29.066 17.358 -24.135 1.00 74.88 114 SER A O 1
ATOM 806 N N . ASN A 1 115 ? 29.651 15.591 -22.878 1.00 78.19 115 ASN A N 1
ATOM 807 C CA . ASN A 1 115 ? 29.501 14.601 -23.947 1.00 78.19 115 ASN A CA 1
ATOM 808 C C . ASN A 1 115 ? 28.033 14.230 -24.211 1.00 78.19 115 ASN A C 1
ATOM 810 O O . ASN A 1 115 ? 27.698 13.874 -25.336 1.00 78.19 115 ASN A O 1
ATOM 814 N N . MET A 1 116 ? 27.151 14.334 -23.206 1.00 81.38 116 MET A N 1
ATOM 815 C CA . MET A 1 116 ? 25.723 13.999 -23.334 1.00 81.38 116 MET A CA 1
ATOM 816 C C . MET A 1 116 ? 24.803 15.113 -22.796 1.00 81.38 116 MET A C 1
ATOM 818 O O . MET A 1 116 ? 23.951 14.859 -21.943 1.00 81.38 116 MET A O 1
ATOM 822 N N . PRO A 1 117 ? 24.915 16.356 -23.303 1.00 83.25 117 PRO A N 1
ATOM 823 C CA . PRO A 1 117 ? 24.276 17.527 -22.695 1.00 83.25 117 PRO A CA 1
ATOM 824 C C . PRO A 1 117 ? 22.745 17.430 -22.624 1.00 83.25 117 PRO A C 1
ATOM 826 O O . PRO A 1 117 ? 22.141 17.958 -21.693 1.00 83.25 117 PRO A O 1
ATOM 829 N N . TYR A 1 118 ? 22.112 16.736 -23.576 1.00 83.75 118 TYR A N 1
ATOM 830 C CA . TYR A 1 118 ? 20.667 16.501 -23.558 1.00 83.75 118 TYR A CA 1
ATOM 831 C C . TYR A 1 118 ? 20.241 15.496 -22.477 1.00 83.75 118 TYR A C 1
ATOM 833 O O . TYR A 1 118 ? 19.263 15.726 -21.775 1.00 83.75 118 TYR A O 1
ATOM 841 N N . LEU A 1 119 ? 20.986 14.403 -22.284 1.00 78.56 119 LEU A N 1
ATOM 842 C CA . LEU A 1 119 ? 20.670 13.439 -21.227 1.00 78.56 119 LEU A CA 1
ATOM 843 C C . LEU A 1 119 ? 20.866 14.072 -19.843 1.00 78.56 119 LEU A C 1
ATOM 845 O O . LEU A 1 119 ? 20.015 13.932 -18.965 1.00 78.56 119 LEU A O 1
ATOM 849 N N . THR A 1 120 ? 21.948 14.837 -19.676 1.00 81.69 120 THR A N 1
ATOM 850 C CA . THR A 1 120 ? 22.209 15.605 -18.456 1.00 81.69 120 THR A CA 1
ATOM 851 C C . THR A 1 120 ? 21.096 16.616 -18.171 1.00 81.69 120 THR A C 1
ATOM 853 O O . THR A 1 120 ? 20.706 16.777 -17.014 1.00 81.69 120 THR A O 1
ATOM 856 N N . SER A 1 121 ? 20.545 17.294 -19.189 1.00 84.38 121 SER A N 1
ATOM 857 C CA . SER A 1 121 ? 19.444 18.243 -18.970 1.00 84.38 121 SER A CA 1
ATOM 858 C C . SER A 1 121 ? 18.159 17.545 -18.521 1.00 84.38 121 SER A C 1
ATOM 860 O O . SER A 1 121 ? 17.526 18.012 -17.574 1.00 84.38 121 SER A O 1
ATOM 862 N N . LEU A 1 122 ? 17.815 16.402 -19.123 1.00 81.81 122 LEU A N 1
ATOM 863 C CA . LEU A 1 122 ? 16.649 15.610 -18.729 1.00 81.81 122 LEU A CA 1
ATOM 864 C C . LEU A 1 122 ? 16.761 15.104 -17.289 1.00 81.81 122 LEU A C 1
ATOM 866 O O . LEU A 1 122 ? 15.829 15.281 -16.506 1.00 81.81 122 LEU A O 1
ATOM 870 N N . ALA A 1 123 ? 17.893 14.513 -16.911 1.00 79.94 123 ALA A N 1
ATOM 871 C CA . ALA A 1 123 ? 18.043 13.963 -15.565 1.00 79.94 123 ALA A CA 1
ATOM 872 C C . ALA A 1 123 ? 18.136 15.056 -14.479 1.00 79.94 123 ALA A C 1
ATOM 874 O O . ALA A 1 123 ? 17.601 14.865 -13.387 1.00 79.94 123 ALA A O 1
ATOM 875 N N . ASN A 1 124 ? 18.668 16.246 -14.790 1.00 82.06 124 ASN A N 1
ATOM 876 C CA . ASN A 1 124 ? 18.558 17.409 -13.897 1.00 82.06 124 ASN A CA 1
ATOM 877 C C . ASN A 1 124 ? 17.112 17.926 -13.753 1.00 82.06 124 ASN A C 1
ATOM 879 O O . ASN A 1 124 ? 16.768 18.486 -12.714 1.00 82.06 124 ASN A O 1
ATOM 883 N N . GLN A 1 125 ? 16.272 17.770 -14.781 1.00 82.75 125 GLN A N 1
ATOM 884 C CA . GLN A 1 125 ? 14.891 18.259 -14.782 1.00 82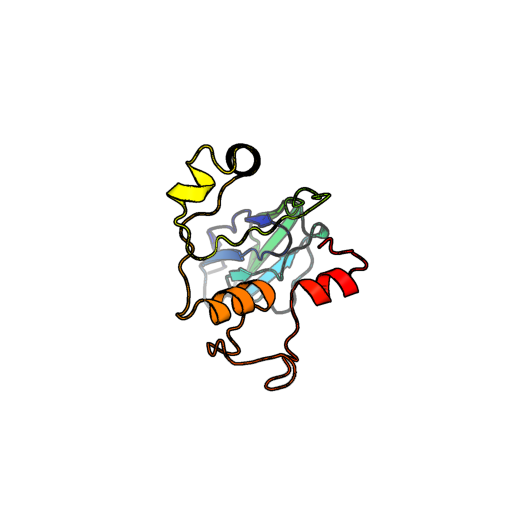.75 125 GLN A CA 1
ATOM 885 C C . GLN A 1 125 ? 13.902 17.287 -14.121 1.00 82.75 125 GLN A C 1
ATOM 887 O O . GLN A 1 125 ? 12.988 17.731 -13.426 1.00 82.75 125 GLN A O 1
ATOM 892 N N . TYR A 1 126 ? 14.052 15.982 -14.356 1.00 78.50 126 TYR A N 1
ATOM 893 C CA . TYR A 1 126 ? 13.065 14.969 -13.961 1.00 78.50 126 TYR A CA 1
ATOM 894 C C . TYR A 1 126 ? 13.536 14.049 -12.831 1.00 78.50 126 TYR A C 1
ATOM 896 O O . TYR A 1 126 ? 12.703 13.454 -12.149 1.00 78.50 126 TYR A O 1
ATOM 904 N N . GLY A 1 127 ? 14.845 13.966 -12.598 1.00 73.56 127 GLY A N 1
ATOM 905 C CA . GLY A 1 127 ? 15.445 13.146 -11.554 1.00 73.56 127 GLY A CA 1
ATOM 906 C C . GLY A 1 127 ? 16.481 12.172 -12.104 1.00 73.56 127 GLY A C 1
ATOM 907 O O . GLY A 1 127 ? 16.380 11.680 -13.227 1.00 73.56 127 GLY A O 1
ATOM 908 N N . VAL A 1 128 ? 17.477 11.881 -11.270 1.00 76.50 128 VAL A N 1
ATOM 909 C CA . VAL A 1 128 ? 18.508 10.877 -11.522 1.00 76.50 128 VAL A CA 1
ATOM 910 C C . VAL A 1 128 ? 18.485 9.869 -10.384 1.00 76.50 128 VAL A C 1
ATOM 912 O O . VAL A 1 128 ? 18.567 10.237 -9.211 1.00 76.50 128 VAL A O 1
ATOM 915 N N . SER A 1 129 ? 18.348 8.592 -10.726 1.00 73.94 129 SER A N 1
ATOM 916 C CA . SER A 1 129 ? 18.458 7.520 -9.746 1.00 73.94 129 SER A CA 1
ATOM 917 C C . SER A 1 129 ? 19.933 7.141 -9.623 1.00 73.94 129 SER A C 1
ATOM 919 O O . SER A 1 129 ? 20.571 6.764 -10.602 1.00 73.94 129 SER A O 1
ATOM 921 N N . MET A 1 130 ? 20.500 7.313 -8.431 1.00 74.81 130 MET A N 1
ATOM 922 C CA . MET A 1 130 ? 21.906 7.022 -8.132 1.00 74.81 130 MET A CA 1
ATOM 923 C C . MET A 1 130 ? 21.993 5.834 -7.172 1.00 74.81 130 MET A C 1
ATOM 925 O O . MET A 1 130 ? 21.008 5.519 -6.512 1.00 74.81 130 MET A O 1
ATOM 929 N N . HIS A 1 131 ? 23.183 5.239 -7.036 1.00 75.06 131 HIS A N 1
ATOM 930 C CA . HIS A 1 131 ? 23.439 4.048 -6.205 1.00 75.06 131 HIS A CA 1
ATOM 931 C C . HIS A 1 131 ? 22.901 2.735 -6.797 1.00 75.06 131 HIS A C 1
ATOM 933 O O . HIS A 1 131 ? 22.373 1.891 -6.083 1.00 75.06 131 HIS A O 1
ATOM 939 N N . TYR A 1 132 ? 23.066 2.561 -8.108 1.00 76.38 132 TYR A N 1
ATOM 940 C CA . TYR A 1 132 ? 22.932 1.260 -8.762 1.00 76.38 132 TYR A CA 1
ATOM 941 C C . TYR A 1 132 ? 24.329 0.682 -8.935 1.00 76.38 132 TYR A C 1
ATOM 943 O O . TYR A 1 132 ? 25.226 1.360 -9.440 1.00 76.38 132 TYR A O 1
ATOM 951 N N . TRP A 1 133 ? 24.514 -0.552 -8.485 1.00 79.06 133 TRP A N 1
ATOM 952 C CA . TRP A 1 133 ? 25.752 -1.301 -8.655 1.00 79.06 133 TRP A CA 1
ATOM 953 C C . TRP A 1 133 ? 25.474 -2.493 -9.556 1.00 79.06 133 TRP A C 1
ATOM 955 O O . TRP A 1 133 ? 24.359 -3.004 -9.567 1.00 79.06 133 TRP A O 1
ATOM 965 N N . ALA A 1 134 ? 26.488 -2.922 -10.303 1.00 82.62 134 ALA A N 1
ATOM 966 C CA . ALA A 1 134 ? 26.403 -4.172 -11.038 1.00 82.62 134 ALA A CA 1
ATOM 967 C C . ALA A 1 134 ? 26.196 -5.332 -10.052 1.00 82.62 134 ALA A C 1
ATOM 969 O O . ALA A 1 134 ? 26.914 -5.438 -9.054 1.00 82.62 134 ALA A O 1
ATOM 970 N N . ASP A 1 135 ? 25.242 -6.204 -10.356 1.00 87.38 135 ASP A N 1
ATOM 971 C CA . ASP A 1 135 ? 25.008 -7.448 -9.629 1.00 87.38 135 ASP A CA 1
ATOM 972 C C . ASP A 1 135 ? 26.106 -8.479 -9.929 1.00 87.38 135 ASP A C 1
ATOM 974 O O . ASP A 1 135 ? 26.386 -9.371 -9.122 1.00 87.38 135 ASP A O 1
ATOM 978 N N . THR A 1 136 ? 26.742 -8.381 -11.103 1.00 90.56 136 THR A N 1
ATOM 979 C CA . THR A 1 136 ? 27.715 -9.372 -11.564 1.00 90.56 136 THR A CA 1
ATOM 980 C C . THR A 1 136 ? 28.755 -8.836 -12.557 1.00 90.56 136 THR A C 1
ATOM 982 O O . THR A 1 136 ? 28.659 -7.710 -13.043 1.00 90.56 136 THR A O 1
ATOM 985 N N . HIS A 1 137 ? 29.774 -9.652 -12.841 1.00 84.56 137 HIS A N 1
ATOM 986 C CA . HIS A 1 137 ? 30.797 -9.408 -13.860 1.00 84.56 137 HIS A CA 1
ATOM 987 C C . HIS A 1 137 ? 31.147 -10.736 -14.563 1.00 84.56 137 HIS A C 1
ATOM 989 O O . HIS A 1 137 ? 31.428 -11.710 -13.853 1.00 84.56 137 HIS A O 1
ATOM 995 N N . PRO A 1 138 ? 31.211 -10.808 -15.911 1.00 87.88 138 PRO A N 1
ATOM 996 C CA . PRO A 1 138 ? 31.112 -9.723 -16.911 1.00 87.88 138 PRO A CA 1
ATOM 997 C C . PRO A 1 138 ? 29.721 -9.069 -17.018 1.00 87.88 138 PRO A C 1
ATOM 999 O O . PRO A 1 138 ? 28.774 -9.511 -16.368 1.00 87.88 138 PRO A O 1
ATOM 1002 N N . SER A 1 139 ? 29.621 -7.966 -17.774 1.00 88.31 139 SER A N 1
ATOM 1003 C CA . SER A 1 139 ? 28.460 -7.061 -17.757 1.00 88.31 139 SER A CA 1
ATOM 1004 C C . SER A 1 139 ? 27.160 -7.679 -18.268 1.00 88.31 139 SER A C 1
ATOM 1006 O O . SER A 1 139 ? 26.114 -7.288 -17.756 1.00 88.31 139 SER A O 1
ATOM 1008 N N . ILE A 1 140 ? 27.219 -8.683 -19.157 1.00 89.19 140 ILE A N 1
ATOM 1009 C CA . ILE A 1 140 ? 26.047 -9.262 -19.840 1.00 89.19 140 ILE A CA 1
ATOM 1010 C C . ILE A 1 140 ? 24.912 -9.674 -18.893 1.00 89.19 140 ILE A C 1
ATOM 1012 O O . ILE A 1 140 ? 23.736 -9.534 -19.218 1.00 89.19 140 ILE A O 1
ATOM 1016 N N . GLY A 1 141 ? 25.242 -10.173 -17.699 1.00 91.69 141 GLY A N 1
ATOM 1017 C CA . GLY A 1 141 ? 24.234 -10.577 -16.726 1.00 91.69 141 GLY A CA 1
ATOM 1018 C C . GLY A 1 141 ? 23.422 -9.406 -16.184 1.00 91.69 141 GLY A C 1
ATOM 1019 O O . GLY A 1 141 ? 22.229 -9.561 -15.938 1.00 91.69 141 GLY A O 1
ATOM 1020 N N . ASN A 1 142 ? 24.043 -8.234 -16.037 1.00 89.44 142 ASN A N 1
ATOM 1021 C CA . ASN A 1 142 ? 23.367 -7.029 -15.557 1.00 89.44 142 ASN A CA 1
ATOM 1022 C C . ASN A 1 142 ? 22.384 -6.493 -16.602 1.00 89.44 142 ASN A C 1
ATOM 1024 O O . ASN A 1 142 ? 21.273 -6.123 -16.235 1.00 89.44 142 ASN A O 1
ATOM 1028 N N . ASP A 1 143 ? 22.755 -6.515 -17.883 1.00 88.12 143 ASP A N 1
ATOM 1029 C CA . ASP A 1 143 ? 21.902 -6.038 -18.982 1.00 88.12 143 ASP A CA 1
ATOM 1030 C C . ASP A 1 143 ? 20.650 -6.928 -19.102 1.00 88.12 143 ASP A C 1
ATOM 1032 O O . ASP A 1 143 ? 19.510 -6.462 -19.173 1.00 88.12 143 ASP A O 1
ATOM 1036 N N . LEU A 1 144 ? 20.842 -8.249 -18.995 1.00 89.88 144 LEU A N 1
ATOM 1037 C CA . LEU A 1 144 ? 19.739 -9.211 -18.953 1.00 89.88 144 LEU A CA 1
ATOM 1038 C C . LEU A 1 144 ? 18.872 -9.042 -17.696 1.00 89.88 144 LEU A C 1
ATOM 1040 O O . LEU A 1 144 ? 17.646 -9.166 -17.785 1.00 89.88 144 LEU A O 1
ATOM 1044 N N . ASN A 1 145 ? 19.475 -8.725 -16.547 1.00 90.88 145 ASN A N 1
ATOM 1045 C CA . ASN A 1 145 ? 18.742 -8.440 -15.313 1.00 90.88 145 ASN A CA 1
ATOM 1046 C C . ASN A 1 145 ? 17.914 -7.157 -15.421 1.00 90.88 145 ASN A C 1
ATOM 1048 O O . ASN A 1 145 ? 16.784 -7.125 -14.938 1.00 90.88 145 ASN A O 1
ATOM 1052 N N . LEU A 1 146 ? 18.420 -6.123 -16.098 1.00 88.19 146 LEU A N 1
ATOM 1053 C CA . LEU A 1 146 ? 17.669 -4.885 -16.302 1.00 88.19 146 LEU A CA 1
ATOM 1054 C C . LEU A 1 146 ? 16.396 -5.131 -17.120 1.00 88.19 146 LEU A C 1
ATOM 1056 O O . LEU A 1 146 ? 15.341 -4.583 -16.799 1.00 88.19 146 LEU A O 1
ATOM 1060 N N . ALA A 1 147 ? 16.481 -5.978 -18.148 1.00 87.75 147 ALA A N 1
ATOM 1061 C CA . ALA A 1 147 ? 15.346 -6.276 -19.015 1.00 87.75 147 ALA A CA 1
ATOM 1062 C C . ALA A 1 147 ? 14.366 -7.307 -18.422 1.00 87.75 147 ALA A C 1
ATOM 1064 O O . ALA A 1 147 ? 13.161 -7.195 -18.651 1.00 87.75 147 ALA A O 1
ATOM 1065 N N . SER A 1 148 ? 14.861 -8.319 -17.700 1.00 90.88 148 SER A N 1
ATOM 1066 C CA . SER A 1 148 ? 14.068 -9.494 -17.282 1.00 90.88 148 SER A CA 1
ATOM 1067 C C . SER A 1 148 ? 13.905 -9.672 -15.768 1.00 90.88 148 SER A C 1
ATOM 1069 O O . SER A 1 148 ? 13.132 -10.520 -15.323 1.00 90.88 148 SER A O 1
ATOM 1071 N N . GLY A 1 149 ? 14.631 -8.901 -14.956 1.00 90.81 149 GLY A N 1
ATOM 1072 C CA . GLY A 1 149 ? 14.653 -9.036 -13.497 1.00 90.81 149 GLY A CA 1
ATOM 1073 C C . GLY A 1 149 ? 15.382 -10.281 -12.977 1.00 90.81 149 GLY A C 1
ATOM 1074 O O . GLY A 1 149 ? 15.295 -10.576 -11.783 1.00 90.81 149 GLY A O 1
ATOM 1075 N N . VAL A 1 150 ? 16.072 -11.029 -13.847 1.00 91.56 150 VAL A N 1
ATOM 1076 C CA . VAL A 1 150 ? 16.906 -12.181 -13.475 1.00 91.56 150 VAL A CA 1
ATOM 1077 C C . VAL A 1 150 ? 18.220 -12.215 -14.264 1.00 91.56 150 VAL A C 1
ATOM 1079 O O . VAL A 1 150 ? 18.313 -11.680 -15.364 1.00 91.56 150 VAL A O 1
ATOM 1082 N N . ILE A 1 151 ? 19.230 -12.916 -13.734 1.00 93.00 151 ILE A N 1
ATOM 1083 C CA . ILE A 1 151 ? 20.519 -13.158 -14.407 1.00 93.00 151 ILE A CA 1
ATOM 1084 C C . ILE A 1 151 ? 20.544 -14.594 -14.947 1.00 93.00 151 ILE A C 1
ATOM 1086 O O . ILE A 1 151 ? 20.889 -15.524 -14.212 1.00 93.00 151 ILE A O 1
ATOM 1090 N N . PRO A 1 152 ? 20.180 -14.835 -16.219 1.00 90.25 152 PRO A N 1
ATOM 1091 C CA . PRO A 1 152 ? 20.173 -16.188 -16.758 1.00 90.25 152 PRO A CA 1
ATOM 1092 C C . PRO A 1 152 ? 21.565 -16.678 -17.172 1.00 90.25 152 PRO A C 1
ATOM 1094 O O . PRO A 1 152 ? 21.736 -17.883 -17.334 1.00 90.25 152 PRO A O 1
ATOM 1097 N N . THR A 1 153 ? 22.535 -15.789 -17.411 1.00 91.06 153 THR A N 1
ATOM 1098 C CA . THR A 1 153 ? 23.951 -16.122 -17.668 1.00 91.06 153 THR A CA 1
ATOM 1099 C C . THR A 1 153 ? 24.854 -14.942 -17.384 1.00 91.06 153 THR A C 1
ATOM 1101 O O . THR A 1 153 ? 24.403 -13.803 -17.416 1.00 91.06 153 THR A O 1
ATOM 1104 N N . ASN A 1 154 ? 26.137 -15.260 -17.240 1.00 92.50 154 ASN A N 1
ATOM 1105 C CA . ASN A 1 154 ? 27.262 -14.330 -17.264 1.00 92.50 154 ASN A CA 1
ATOM 1106 C C . ASN A 1 154 ? 28.304 -14.731 -18.323 1.00 92.50 154 ASN A C 1
ATOM 1108 O O . ASN A 1 154 ? 29.483 -14.423 -18.181 1.00 92.50 154 ASN A O 1
ATOM 1112 N N . ASN A 1 155 ? 27.912 -15.519 -19.326 1.00 91.50 155 ASN A N 1
ATOM 1113 C CA . ASN A 1 155 ? 28.801 -15.971 -20.388 1.00 91.50 155 ASN A CA 1
ATOM 1114 C C . ASN A 1 155 ? 28.575 -15.150 -21.662 1.00 91.50 155 ASN A C 1
ATOM 1116 O O . ASN A 1 155 ? 27.602 -15.376 -22.378 1.00 91.50 155 ASN A O 1
ATOM 1120 N N . ASP A 1 156 ? 29.523 -14.270 -21.979 1.00 88.31 156 ASP A N 1
ATOM 1121 C CA . ASP A 1 156 ? 29.488 -13.400 -23.166 1.00 88.31 156 ASP A CA 1
ATOM 1122 C C . ASP A 1 156 ? 29.553 -14.173 -24.496 1.00 88.31 156 ASP A C 1
ATOM 1124 O O . ASP A 1 156 ? 29.293 -13.620 -25.560 1.00 88.31 156 ASP A O 1
ATOM 1128 N N . SER A 1 157 ? 29.915 -15.461 -24.462 1.00 91.50 157 SER A N 1
ATOM 1129 C CA . SER A 1 157 ? 29.914 -16.320 -25.655 1.00 91.50 157 SER A CA 1
ATOM 1130 C C . SER A 1 157 ? 28.550 -16.955 -25.943 1.00 91.50 157 SER A C 1
ATOM 1132 O O . SER A 1 157 ? 28.399 -17.642 -26.957 1.00 91.50 157 SER A O 1
ATOM 1134 N N . ASP A 1 158 ? 27.564 -16.780 -25.058 1.00 90.44 158 ASP A N 1
ATOM 1135 C CA . ASP A 1 158 ? 26.212 -17.263 -25.307 1.00 90.44 158 ASP A CA 1
ATOM 1136 C C . ASP A 1 158 ? 25.542 -16.420 -26.397 1.00 90.44 158 ASP A C 1
ATOM 1138 O O . ASP A 1 158 ? 25.539 -15.194 -26.373 1.00 90.44 158 ASP A O 1
ATOM 1142 N N . THR A 1 159 ? 24.928 -17.099 -27.356 1.00 88.25 159 THR A N 1
ATOM 1143 C CA . THR A 1 159 ? 24.180 -16.496 -28.459 1.00 88.25 159 THR A CA 1
ATOM 1144 C C . THR A 1 159 ? 22.731 -16.969 -28.393 1.00 88.25 159 THR A C 1
ATOM 1146 O O . THR A 1 159 ? 22.461 -18.015 -27.793 1.00 88.25 159 THR A O 1
ATOM 1149 N N . PRO A 1 160 ? 21.786 -16.293 -29.069 1.00 85.44 160 PRO A N 1
ATOM 1150 C CA . PRO A 1 160 ? 20.404 -16.764 -29.129 1.00 85.44 160 PRO A CA 1
ATOM 1151 C C . PRO A 1 160 ? 20.259 -18.207 -29.643 1.00 85.44 160 PRO A C 1
ATOM 1153 O O . PRO A 1 160 ? 19.319 -18.899 -29.263 1.00 85.44 160 PRO A O 1
ATOM 1156 N N . SER A 1 161 ? 21.189 -18.683 -30.481 1.00 90.25 161 SER A N 1
ATOM 1157 C CA . SER A 1 161 ? 21.190 -20.059 -30.989 1.00 90.25 161 SER A CA 1
ATOM 1158 C C . SER A 1 161 ? 21.810 -21.066 -30.018 1.00 90.25 161 SER A C 1
ATOM 1160 O O . SER A 1 161 ? 21.320 -22.191 -29.933 1.00 90.25 161 SER A O 1
ATOM 1162 N N . SER A 1 162 ? 22.866 -20.697 -29.283 1.00 90.56 162 SER A N 1
ATOM 1163 C CA . SER A 1 162 ? 23.50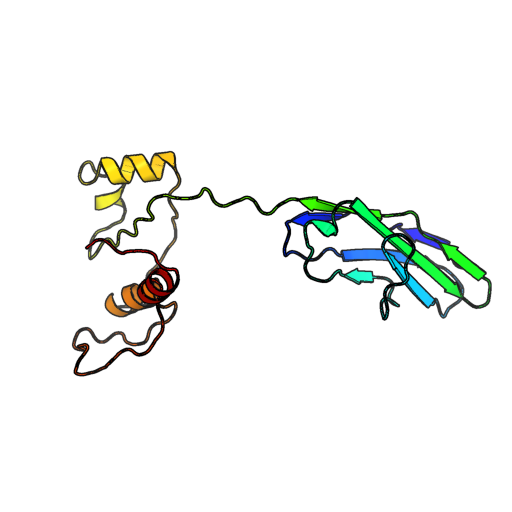1 -21.593 -28.305 1.00 90.56 162 SER A CA 1
ATOM 1164 C C . SER A 1 162 ? 22.748 -21.654 -26.978 1.00 90.56 162 SER A C 1
ATOM 1166 O O . SER A 1 162 ? 22.796 -22.680 -26.298 1.00 90.56 162 SER A O 1
ATOM 1168 N N . ARG A 1 163 ? 22.036 -20.582 -26.613 1.00 87.38 163 ARG A N 1
ATOM 1169 C CA . ARG A 1 163 ? 21.246 -20.516 -25.385 1.00 87.38 163 ARG A CA 1
ATOM 1170 C C . ARG A 1 163 ? 20.015 -19.616 -25.556 1.00 87.38 163 ARG A C 1
ATOM 1172 O O . ARG A 1 163 ? 20.042 -18.446 -25.173 1.00 87.38 163 ARG A O 1
ATOM 1179 N N . PRO A 1 164 ? 18.920 -20.160 -26.111 1.00 87.62 164 PRO A N 1
ATOM 1180 C CA . PRO A 1 164 ? 17.677 -19.421 -26.273 1.00 87.62 164 PRO A CA 1
ATOM 1181 C C . PRO A 1 164 ? 17.144 -18.971 -24.910 1.00 87.62 164 PRO A C 1
ATOM 1183 O O . PRO A 1 164 ? 16.957 -19.789 -24.006 1.00 87.62 164 PRO A O 1
ATOM 1186 N N . LEU A 1 165 ? 16.890 -17.674 -24.761 1.00 85.12 165 LEU A N 1
ATOM 1187 C CA . LEU A 1 165 ? 16.265 -17.120 -23.567 1.00 85.12 165 LEU A CA 1
ATOM 1188 C C . LEU A 1 165 ? 14.748 -17.124 -23.754 1.00 85.12 165 LEU A C 1
ATOM 1190 O O . LEU A 1 165 ? 14.228 -16.436 -24.624 1.00 85.12 165 LEU A O 1
ATOM 1194 N N . ALA A 1 166 ? 14.047 -17.909 -22.937 1.00 86.94 166 ALA A N 1
ATOM 1195 C CA . ALA A 1 166 ? 12.580 -17.973 -22.908 1.00 86.94 166 ALA A CA 1
ATOM 1196 C C . ALA A 1 166 ? 11.981 -17.182 -21.731 1.00 86.94 166 ALA A C 1
ATOM 1198 O O . ALA A 1 166 ? 10.831 -17.394 -21.354 1.00 86.94 166 ALA A O 1
ATOM 1199 N N . ILE A 1 167 ? 12.793 -16.333 -21.101 1.00 89.81 167 ILE A N 1
ATOM 1200 C CA . ILE A 1 167 ? 12.387 -15.532 -19.952 1.00 89.81 167 ILE A CA 1
ATOM 1201 C C . ILE A 1 167 ? 11.690 -14.291 -20.484 1.00 89.81 167 ILE A C 1
ATOM 1203 O O . ILE A 1 167 ? 12.205 -13.607 -21.372 1.00 89.81 167 ILE A O 1
ATOM 1207 N N . ASP A 1 168 ? 10.514 -14.038 -19.932 1.00 91.62 168 ASP A N 1
ATOM 1208 C CA . ASP A 1 168 ? 9.753 -12.843 -20.231 1.00 91.62 168 ASP A CA 1
ATOM 1209 C C . ASP A 1 168 ? 10.518 -11.581 -19.807 1.00 91.62 168 ASP A C 1
ATOM 1211 O O . ASP A 1 168 ? 11.326 -11.601 -18.876 1.00 91.62 168 ASP A O 1
ATOM 1215 N N . ASN A 1 169 ? 10.328 -10.488 -20.533 1.00 89.88 169 ASN A N 1
ATOM 1216 C CA . ASN A 1 169 ? 11.105 -9.273 -20.328 1.00 89.88 169 ASN A CA 1
ATOM 1217 C C . ASN A 1 169 ? 10.295 -8.033 -20.689 1.00 89.88 169 ASN A C 1
ATOM 1219 O O . ASN A 1 169 ? 9.262 -8.102 -21.356 1.00 89.88 169 ASN A O 1
ATOM 1223 N N . ILE A 1 170 ? 10.805 -6.875 -20.276 1.00 87.81 170 ILE A N 1
ATOM 1224 C CA . ILE A 1 170 ? 10.123 -5.598 -20.470 1.00 87.81 170 ILE A CA 1
ATOM 1225 C C . ILE A 1 170 ? 9.813 -5.302 -21.942 1.00 87.81 170 ILE A C 1
ATOM 1227 O O . ILE A 1 170 ? 8.799 -4.665 -22.221 1.00 87.81 170 ILE A O 1
ATOM 1231 N N . ALA A 1 171 ? 10.632 -5.774 -22.890 1.00 86.38 171 ALA A N 1
ATOM 1232 C CA . ALA A 1 171 ? 10.372 -5.557 -24.306 1.00 86.38 171 ALA A CA 1
ATOM 1233 C C . ALA A 1 171 ? 9.105 -6.284 -24.762 1.00 86.38 171 ALA A C 1
ATOM 1235 O O . ALA A 1 171 ? 8.210 -5.651 -25.330 1.00 86.38 171 ALA A O 1
ATOM 1236 N N . HIS A 1 172 ? 8.999 -7.567 -24.419 1.00 89.12 172 HIS A N 1
ATOM 1237 C CA . HIS A 1 172 ? 7.838 -8.396 -24.729 1.00 89.12 172 HIS A CA 1
ATOM 1238 C C . HIS A 1 172 ? 6.562 -7.899 -24.029 1.00 89.12 172 HIS A C 1
ATOM 1240 O O . HIS A 1 172 ? 5.511 -7.799 -24.663 1.00 89.12 172 HIS A O 1
ATOM 1246 N N . GLU A 1 173 ? 6.645 -7.497 -22.760 1.00 89.75 173 GLU A N 1
ATOM 1247 C CA . GLU A 1 173 ? 5.495 -6.955 -22.020 1.00 89.75 173 GLU A CA 1
ATOM 1248 C C . GLU A 1 173 ? 4.980 -5.630 -22.618 1.00 89.75 173 GLU A C 1
ATOM 1250 O O . GLU A 1 173 ? 3.772 -5.389 -22.705 1.00 89.75 173 GLU A O 1
ATOM 1255 N N . VAL A 1 174 ? 5.883 -4.771 -23.103 1.00 86.94 174 VAL A N 1
ATOM 1256 C CA . VAL A 1 174 ? 5.523 -3.523 -23.799 1.00 86.94 174 VAL A CA 1
ATOM 1257 C C . VAL A 1 174 ? 4.827 -3.812 -25.137 1.00 86.94 174 VAL A C 1
ATOM 1259 O O . VAL A 1 174 ? 3.834 -3.151 -25.460 1.00 86.94 174 VAL A O 1
ATOM 1262 N N . GLU A 1 175 ? 5.273 -4.821 -25.887 1.00 89.62 175 GLU A N 1
ATOM 1263 C CA . GLU A 1 175 ? 4.604 -5.264 -27.119 1.00 89.62 175 GLU A CA 1
ATOM 1264 C C . GLU A 1 175 ? 3.207 -5.840 -26.845 1.00 89.62 175 GLU A C 1
ATOM 1266 O O . GLU A 1 175 ? 2.241 -5.455 -27.510 1.00 89.62 175 GLU A O 1
ATOM 1271 N N . GLN A 1 176 ? 3.064 -6.697 -25.827 1.00 91.50 176 GLN A N 1
ATOM 1272 C CA . GLN A 1 176 ? 1.765 -7.237 -25.401 1.00 91.50 176 GLN A CA 1
ATOM 1273 C C . GLN A 1 176 ? 0.786 -6.132 -24.974 1.00 91.50 176 GLN A C 1
ATOM 1275 O O . GLN A 1 176 ? -0.420 -6.234 -25.213 1.00 91.50 176 GLN A O 1
ATOM 1280 N N . ALA A 1 177 ? 1.298 -5.038 -24.403 1.00 86.75 177 ALA A N 1
ATOM 1281 C CA . ALA A 1 177 ? 0.519 -3.849 -24.064 1.00 86.75 177 ALA A CA 1
ATOM 1282 C C . ALA A 1 177 ? 0.158 -2.965 -25.283 1.00 86.75 177 ALA A C 1
ATOM 1284 O O . ALA A 1 177 ? -0.401 -1.872 -25.114 1.00 86.75 177 ALA A O 1
ATOM 1285 N N . GLY A 1 178 ? 0.477 -3.400 -26.508 1.00 89.69 178 GLY A N 1
ATOM 1286 C CA . GLY A 1 178 ? 0.187 -2.685 -27.753 1.00 89.69 178 GLY A CA 1
ATOM 1287 C C . GLY A 1 178 ? 1.039 -1.430 -27.952 1.00 89.69 178 GLY A C 1
ATOM 1288 O O . GLY A 1 178 ? 0.602 -0.483 -28.615 1.00 89.69 178 GLY A O 1
ATOM 1289 N N . LYS A 1 179 ? 2.219 -1.373 -27.329 1.00 86.81 179 LYS A N 1
ATOM 1290 C CA . LYS A 1 179 ? 3.192 -0.287 -27.493 1.00 86.81 179 LYS A CA 1
ATOM 1291 C C . LYS A 1 179 ? 4.295 -0.710 -28.461 1.00 86.81 179 LYS A C 1
ATOM 1293 O O . LYS A 1 179 ? 4.436 -1.878 -28.799 1.00 86.81 179 LYS A O 1
ATOM 1298 N N . THR A 1 180 ? 5.061 0.270 -28.928 1.00 83.75 180 THR A N 1
ATOM 1299 C CA . THR A 1 180 ? 6.123 0.071 -29.918 1.00 83.75 180 THR A CA 1
ATOM 1300 C C . THR A 1 180 ? 7.468 0.475 -29.344 1.00 83.75 180 THR A C 1
ATOM 1302 O O . THR A 1 180 ? 7.575 1.541 -28.731 1.00 83.75 180 THR A O 1
ATOM 1305 N N . TRP A 1 181 ? 8.492 -0.319 -29.631 1.00 75.69 181 TRP A N 1
ATOM 1306 C CA . TRP A 1 181 ? 9.885 0.058 -29.436 1.00 75.69 181 TRP A CA 1
ATOM 1307 C C . TRP A 1 181 ? 10.405 0.816 -30.653 1.00 75.69 181 TRP A C 1
ATOM 1309 O O . TRP A 1 181 ? 9.891 0.671 -31.765 1.00 75.69 181 TRP A O 1
ATOM 1319 N N . LYS A 1 182 ? 11.397 1.671 -30.426 1.00 73.50 182 LYS A N 1
ATOM 1320 C CA . LYS A 1 182 ? 12.163 2.292 -31.497 1.00 73.50 182 LYS A CA 1
ATOM 1321 C C . LYS A 1 182 ? 13.629 1.981 -31.248 1.00 73.50 182 LYS A C 1
ATOM 1323 O O . LYS A 1 182 ? 14.149 2.392 -30.213 1.00 73.50 182 LYS A O 1
ATOM 1328 N N . ASP A 1 183 ? 14.221 1.286 -32.209 1.00 59.53 183 ASP A N 1
ATOM 1329 C CA . ASP A 1 183 ? 15.655 1.008 -32.288 1.00 59.53 183 ASP A CA 1
ATOM 1330 C C . ASP A 1 183 ? 16.446 2.253 -32.731 1.00 59.53 183 ASP A C 1
ATOM 1332 O O . ASP A 1 183 ? 15.895 3.085 -33.506 1.00 59.53 183 ASP A O 1
#